Protein AF-A0A2A2KMR6-F1 (afdb_monomer_lite)

Organism: NCBI:txid2018661

Radius of gyration: 20.73 Å; chains: 1; bounding box: 63×43×50 Å

InterPro domains:
  IPR013057 Amino acid transporter, transmembrane domain [PF01490] (2-166)

Structure (mmCIF, N/CA/C/O backbone):
data_AF-A0A2A2KMR6-F1
#
_entry.id   AF-A0A2A2KMR6-F1
#
loop_
_atom_site.group_PDB
_atom_site.id
_atom_site.type_symbol
_atom_site.label_atom_id
_atom_site.label_alt_id
_atom_site.label_comp_id
_atom_site.label_asym_id
_atom_site.label_entity_id
_atom_site.label_seq_id
_atom_site.pdbx_PDB_ins_code
_atom_site.Cartn_x
_atom_site.Cartn_y
_atom_site.Cartn_z
_atom_site.occupancy
_atom_site.B_iso_or_equiv
_atom_site.auth_seq_id
_atom_site.auth_comp_id
_atom_site.auth_asym_id
_atom_site.auth_atom_id
_atom_site.pdbx_PDB_model_num
ATOM 1 N N . MET A 1 1 ? -2.616 -24.890 11.957 1.00 38.69 1 MET A N 1
ATOM 2 C CA . MET A 1 1 ? -2.576 -23.416 11.812 1.00 38.69 1 MET A CA 1
ATOM 3 C C . MET A 1 1 ? -3.690 -22.687 12.567 1.00 38.69 1 MET A C 1
ATOM 5 O O . MET A 1 1 ? -3.411 -21.626 13.102 1.00 38.69 1 MET A O 1
ATOM 9 N N . GLY A 1 2 ? -4.892 -23.258 12.739 1.00 38.47 2 GLY A N 1
ATOM 10 C CA . GLY A 1 2 ? -5.950 -22.633 13.562 1.00 38.47 2 GLY A CA 1
ATOM 11 C C . GLY A 1 2 ? -5.603 -22.423 15.049 1.00 38.47 2 GLY A C 1
ATOM 12 O O . GLY A 1 2 ? -6.058 -21.456 15.647 1.00 38.47 2 GLY A O 1
ATOM 13 N N . ILE A 1 3 ? -4.732 -23.258 15.633 1.00 45.38 3 ILE A N 1
ATOM 14 C CA . ILE A 1 3 ? -4.355 -23.188 17.062 1.00 45.38 3 ILE A CA 1
ATOM 15 C C . ILE A 1 3 ? -3.473 -21.965 17.381 1.00 45.38 3 ILE A C 1
ATOM 17 O O . ILE A 1 3 ? -3.582 -21.401 18.464 1.00 45.38 3 ILE A O 1
ATOM 21 N N . ALA A 1 4 ? -2.653 -21.499 16.430 1.00 48.16 4 ALA A N 1
ATOM 22 C CA . ALA A 1 4 ? -1.807 -20.314 16.621 1.00 48.16 4 ALA A CA 1
ATOM 23 C C . ALA A 1 4 ? -2.603 -18.993 16.564 1.00 48.16 4 ALA A C 1
ATOM 25 O O . ALA A 1 4 ? -2.166 -17.981 17.103 1.00 48.16 4 ALA A O 1
ATOM 26 N N . ILE A 1 5 ? -3.782 -19.011 15.931 1.00 48.00 5 ILE A N 1
ATOM 27 C CA . ILE A 1 5 ? -4.644 -17.836 15.710 1.00 48.00 5 ILE A CA 1
ATOM 28 C C . ILE A 1 5 ? -5.785 -17.782 16.742 1.00 48.00 5 ILE A C 1
ATOM 30 O O . ILE A 1 5 ? -6.317 -16.713 17.037 1.00 48.00 5 ILE A O 1
ATOM 34 N N . TYR A 1 6 ? -6.094 -18.921 17.371 1.00 43.59 6 TYR A N 1
ATOM 35 C CA . TYR A 1 6 ? -7.077 -19.074 18.445 1.00 43.59 6 TYR A CA 1
ATOM 36 C C . TYR A 1 6 ? -6.986 -18.006 19.561 1.00 43.59 6 TYR A C 1
ATOM 38 O O . TYR A 1 6 ? -8.019 -17.403 19.861 1.00 43.59 6 TYR A O 1
ATOM 46 N N . PRO A 1 7 ? -5.806 -17.654 20.122 1.00 45.78 7 PRO A N 1
ATOM 47 C CA . PRO A 1 7 ? -5.740 -16.633 21.174 1.00 45.78 7 PRO A CA 1
ATOM 48 C C . PRO A 1 7 ? -5.953 -15.196 20.663 1.00 45.78 7 PRO A C 1
ATOM 50 O O . PRO A 1 7 ? -6.365 -14.336 21.435 1.00 45.78 7 PRO A O 1
ATOM 53 N N . PHE A 1 8 ? -5.732 -14.926 19.372 1.00 48.19 8 PHE A N 1
ATOM 54 C CA . PHE A 1 8 ? -5.959 -13.604 18.767 1.00 48.19 8 PHE A CA 1
ATOM 55 C C . PHE A 1 8 ? -7.420 -13.380 18.358 1.00 48.19 8 PHE A C 1
ATOM 57 O O . PHE A 1 8 ? -7.847 -12.245 18.168 1.00 48.19 8 PHE A O 1
ATOM 64 N N . SER A 1 9 ? -8.194 -14.463 18.269 1.00 46.84 9 SER A N 1
ATOM 65 C CA . SER A 1 9 ? -9.595 -14.457 17.854 1.00 46.84 9 SER A CA 1
ATOM 66 C C . SER A 1 9 ? -10.576 -14.135 19.001 1.00 46.84 9 SER A C 1
ATOM 68 O O . SER A 1 9 ? -11.697 -13.721 18.750 1.00 46.84 9 SER A O 1
ATOM 70 N N . MET A 1 10 ? -10.156 -14.214 20.271 1.00 44.19 10 MET A N 1
ATOM 71 C CA . MET A 1 10 ? -11.014 -13.976 21.450 1.00 44.19 10 MET A CA 1
ATOM 72 C C . MET A 1 10 ? -11.254 -12.498 21.828 1.00 44.19 10 MET A C 1
ATOM 74 O O . MET A 1 10 ? -11.765 -12.217 22.916 1.00 44.19 10 MET A O 1
ATOM 78 N N . LEU A 1 11 ? -10.877 -11.521 20.998 1.00 48.88 11 LEU A N 1
ATOM 79 C CA . LEU A 1 11 ? -10.823 -10.129 21.449 1.00 48.88 11 LEU A CA 1
ATOM 80 C C . LEU A 1 11 ? -12.033 -9.303 20.995 1.00 48.88 11 LEU A C 1
ATOM 82 O O . LEU A 1 11 ? -12.202 -8.937 19.840 1.00 48.88 11 LEU A O 1
ATOM 86 N N . ARG A 1 12 ? -12.851 -8.976 21.996 1.00 50.69 12 ARG A N 1
ATOM 87 C CA . ARG A 1 12 ? -14.151 -8.292 21.948 1.00 50.69 12 ARG A CA 1
ATOM 88 C C . ARG A 1 12 ? -14.131 -6.872 21.350 1.00 50.69 12 ARG A C 1
ATOM 90 O O . ARG A 1 12 ? -15.192 -6.365 21.004 1.00 50.69 12 ARG A O 1
ATOM 97 N N . SER A 1 13 ? -12.972 -6.208 21.262 1.00 56.53 13 SER A N 1
ATOM 98 C CA . SER A 1 13 ? -12.839 -4.858 20.678 1.00 56.53 13 SER A CA 1
ATOM 99 C C . SER A 1 13 ? -11.369 -4.482 20.377 1.00 56.53 13 SER A C 1
ATOM 101 O O . SER A 1 13 ? -10.480 -4.936 21.115 1.00 56.53 13 SER A O 1
ATOM 103 N N . PRO A 1 14 ? -11.102 -3.629 19.354 1.00 57.66 14 PRO A N 1
ATOM 104 C CA . PRO A 1 14 ? -9.773 -3.104 18.985 1.00 57.66 14 PRO A CA 1
ATOM 105 C C . PRO A 1 14 ? -8.911 -2.588 20.130 1.00 57.66 14 PRO A C 1
ATOM 107 O O . PRO A 1 14 ? -7.682 -2.662 20.074 1.00 57.66 14 PRO A O 1
ATOM 110 N N . ARG A 1 15 ? -9.544 -2.128 21.209 1.00 57.47 15 ARG A N 1
ATOM 111 C CA . ARG A 1 15 ? -8.884 -1.700 22.444 1.00 57.47 15 ARG A CA 1
ATOM 112 C C . ARG A 1 15 ? -7.943 -2.751 23.039 1.00 57.47 15 ARG A C 1
ATOM 114 O O . ARG A 1 15 ? -6.910 -2.389 23.598 1.00 57.47 15 ARG A O 1
ATOM 121 N N . HIS A 1 16 ? -8.281 -4.036 22.941 1.00 62.78 16 HIS A N 1
ATOM 122 C CA . HIS A 1 16 ? -7.512 -5.112 23.574 1.00 62.78 16 HIS A CA 1
ATOM 123 C C . HIS A 1 16 ? -6.397 -5.693 22.687 1.00 62.78 16 HIS A C 1
ATOM 125 O O . HIS A 1 16 ? -5.589 -6.476 23.179 1.00 62.78 16 HIS A O 1
ATOM 131 N N . PHE A 1 17 ? -6.321 -5.291 21.412 1.00 66.94 17 PHE A N 1
ATOM 132 C CA . PHE A 1 17 ? -5.332 -5.764 20.432 1.00 66.94 17 PHE A CA 1
ATOM 133 C C . PHE A 1 17 ? -4.649 -4.630 19.667 1.00 66.94 17 PHE A C 1
ATOM 135 O O . PHE A 1 17 ? -4.252 -4.792 18.510 1.00 66.94 17 PHE A O 1
ATOM 142 N N . TRP A 1 18 ? -4.466 -3.477 20.308 1.00 77.19 18 TRP A N 1
ATOM 143 C CA . TRP A 1 18 ? -3.777 -2.338 19.698 1.00 77.19 18 TRP A CA 1
ATOM 144 C C . TRP A 1 18 ? -2.386 -2.717 19.151 1.00 77.19 18 TRP A C 1
ATOM 146 O O . TRP A 1 18 ? -1.944 -2.144 18.158 1.00 77.19 18 TRP A O 1
ATOM 156 N N . GLN A 1 19 ? -1.728 -3.730 19.732 1.00 82.12 19 GLN A N 1
ATOM 157 C CA . GLN A 1 19 ? -0.458 -4.268 19.241 1.00 82.12 19 GLN A CA 1
ATOM 158 C C . GLN A 1 19 ? -0.576 -4.823 17.818 1.00 82.12 19 GLN A C 1
ATOM 160 O O . GLN A 1 19 ? 0.309 -4.572 17.008 1.00 82.12 19 GLN A O 1
ATOM 165 N N . ILE A 1 20 ? -1.664 -5.530 17.483 1.00 80.12 20 ILE A N 1
ATOM 166 C CA . ILE A 1 20 ? -1.888 -6.068 16.130 1.00 80.12 20 ILE A CA 1
ATOM 167 C C . ILE A 1 20 ? -1.956 -4.919 15.126 1.00 80.12 20 ILE A C 1
ATOM 169 O O . ILE A 1 20 ? -1.322 -4.992 14.079 1.00 80.12 20 ILE A O 1
ATOM 173 N N . ALA A 1 21 ? -2.658 -3.835 15.465 1.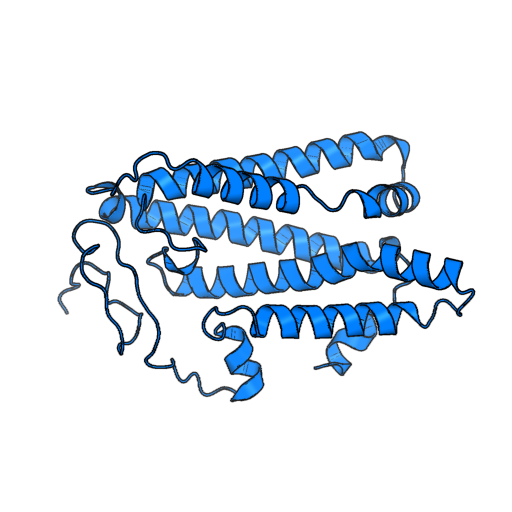00 84.06 21 ALA A N 1
ATOM 174 C CA . ALA A 1 21 ? -2.734 -2.652 14.612 1.00 84.06 21 ALA A CA 1
ATOM 175 C C . ALA A 1 21 ? -1.358 -1.985 14.425 1.00 84.06 21 ALA A C 1
ATOM 177 O O . ALA A 1 21 ? -1.024 -1.563 13.320 1.00 84.06 21 ALA A O 1
ATOM 178 N N . VAL A 1 22 ? -0.528 -1.940 15.473 1.00 88.62 22 VAL A N 1
ATOM 179 C CA . VAL A 1 22 ? 0.843 -1.409 15.389 1.00 88.62 22 VAL A CA 1
ATOM 180 C C . VAL A 1 22 ? 1.748 -2.300 14.537 1.00 88.62 22 VAL A C 1
ATOM 182 O O . VAL A 1 22 ? 2.476 -1.783 13.692 1.00 88.62 22 VAL A O 1
ATOM 185 N N . PHE A 1 23 ? 1.683 -3.625 14.690 1.00 87.50 23 PHE A N 1
ATOM 186 C CA . PHE A 1 23 ? 2.435 -4.560 13.846 1.00 87.50 23 PHE A CA 1
ATOM 187 C C . PHE A 1 23 ? 1.971 -4.520 12.384 1.00 87.50 23 PHE A C 1
ATOM 189 O O . PHE A 1 23 ? 2.801 -4.540 11.474 1.00 87.50 23 PHE A O 1
ATOM 196 N N . ALA A 1 24 ? 0.664 -4.404 12.143 1.00 89.56 24 ALA A N 1
ATOM 197 C CA . ALA A 1 24 ? 0.093 -4.254 10.808 1.00 89.56 24 ALA A CA 1
ATOM 198 C C . ALA A 1 24 ? 0.589 -2.971 10.127 1.00 89.56 24 ALA A C 1
ATOM 200 O O . ALA A 1 24 ? 1.052 -3.014 8.988 1.00 89.56 24 ALA A O 1
ATOM 201 N N . ALA A 1 25 ? 0.550 -1.838 10.834 1.00 91.88 25 ALA A N 1
ATOM 202 C CA . ALA A 1 25 ? 1.045 -0.565 10.318 1.00 91.88 25 ALA A CA 1
ATOM 203 C C . ALA A 1 25 ? 2.563 -0.606 10.079 1.00 91.88 25 ALA A C 1
ATOM 205 O O . ALA A 1 25 ? 3.031 -0.242 9.000 1.00 91.88 25 ALA A O 1
ATOM 206 N N . GLY A 1 26 ? 3.329 -1.117 11.048 1.00 94.19 26 GLY A N 1
ATOM 207 C CA . GLY A 1 26 ? 4.784 -1.229 10.961 1.00 94.19 26 GLY A CA 1
ATOM 208 C C . GLY A 1 26 ? 5.253 -2.128 9.816 1.00 94.19 26 GLY A C 1
ATOM 209 O O . GLY A 1 26 ? 6.173 -1.753 9.093 1.00 94.19 26 GLY A O 1
ATOM 210 N N . SER A 1 27 ? 4.593 -3.271 9.597 1.00 92.75 27 SER A N 1
ATOM 211 C CA . SER A 1 27 ? 4.902 -4.169 8.474 1.00 92.75 27 SER A CA 1
ATOM 212 C C . SER A 1 27 ? 4.632 -3.512 7.119 1.00 92.75 27 SER A C 1
ATOM 214 O O . SER A 1 27 ? 5.501 -3.569 6.251 1.00 92.75 27 SER A O 1
ATOM 216 N N . SER A 1 28 ? 3.508 -2.803 6.941 1.00 93.75 28 SER A N 1
ATOM 217 C CA . SER A 1 28 ? 3.256 -2.042 5.705 1.00 93.75 28 SER A CA 1
ATOM 218 C C . SER A 1 28 ? 4.234 -0.887 5.493 1.00 93.75 28 SER A C 1
ATOM 220 O O . SER A 1 28 ? 4.703 -0.692 4.373 1.00 93.75 28 SER A O 1
ATOM 222 N N . SER A 1 29 ? 4.583 -0.139 6.545 1.00 95.56 29 SER A N 1
ATOM 223 C CA . SER A 1 29 ? 5.564 0.948 6.444 1.00 95.56 29 SER A CA 1
ATOM 224 C C . SER A 1 29 ? 6.939 0.414 6.053 1.00 95.56 29 SER A C 1
ATOM 226 O O . SER A 1 29 ? 7.582 0.969 5.164 1.00 95.56 29 SER A O 1
ATOM 228 N N . LEU A 1 30 ? 7.380 -0.685 6.671 1.00 96.00 30 LEU A N 1
ATOM 229 C CA . LEU A 1 30 ? 8.649 -1.324 6.334 1.00 96.00 30 LEU A CA 1
ATOM 230 C C . LEU A 1 30 ? 8.635 -1.881 4.905 1.00 96.00 30 LEU A C 1
ATOM 232 O O . LEU A 1 30 ? 9.607 -1.696 4.178 1.00 96.00 30 LEU A O 1
ATOM 236 N N . ALA A 1 31 ? 7.532 -2.500 4.477 1.00 94.62 31 ALA A N 1
ATOM 237 C CA . ALA A 1 31 ? 7.364 -2.983 3.109 1.00 94.62 31 ALA A CA 1
ATOM 238 C C . ALA A 1 31 ? 7.468 -1.845 2.082 1.00 94.62 31 ALA A C 1
ATOM 240 O O . ALA A 1 31 ? 8.199 -1.975 1.104 1.00 94.62 31 ALA A O 1
ATOM 241 N N . ALA A 1 32 ? 6.797 -0.713 2.322 1.00 96.06 32 ALA A N 1
ATOM 242 C CA . ALA A 1 32 ? 6.861 0.454 1.443 1.00 96.06 32 ALA A CA 1
ATOM 243 C C . ALA A 1 32 ? 8.285 1.026 1.348 1.00 96.06 32 ALA A C 1
ATOM 245 O O . ALA A 1 32 ? 8.764 1.312 0.254 1.00 96.06 32 ALA A O 1
ATOM 246 N N . VAL A 1 33 ? 8.995 1.137 2.476 1.00 96.56 33 VAL A N 1
ATOM 247 C CA . VAL A 1 33 ? 10.390 1.607 2.498 1.00 96.56 33 VAL A CA 1
ATOM 248 C C . VAL A 1 33 ? 11.315 0.643 1.753 1.00 96.56 33 VAL A C 1
ATOM 250 O O . VAL A 1 33 ? 12.132 1.086 0.951 1.00 96.56 33 VAL A O 1
ATOM 253 N N . LEU A 1 34 ? 11.172 -0.668 1.963 1.00 94.38 34 LEU A N 1
ATOM 254 C CA . LEU A 1 34 ? 11.964 -1.678 1.256 1.00 94.38 34 LEU A CA 1
ATOM 255 C C . LEU A 1 34 ? 11.695 -1.676 -0.252 1.00 94.38 34 LEU A C 1
ATOM 257 O O . LEU A 1 34 ? 12.640 -1.808 -1.025 1.00 94.38 34 LEU A O 1
ATOM 261 N N . LEU A 1 35 ? 10.444 -1.471 -0.675 1.00 93.69 35 LEU A N 1
ATOM 262 C CA . LEU A 1 35 ? 10.099 -1.304 -2.089 1.00 93.69 35 LEU A CA 1
ATOM 263 C C . LEU A 1 35 ? 10.786 -0.082 -2.701 1.00 93.69 35 LEU A C 1
ATOM 265 O O . LEU A 1 35 ? 11.334 -0.185 -3.793 1.00 93.69 35 LEU A O 1
ATOM 269 N N . LEU A 1 36 ? 10.804 1.054 -1.998 1.00 96.00 36 LEU A N 1
ATOM 270 C CA . LEU A 1 36 ? 11.498 2.255 -2.469 1.00 96.00 36 LEU A CA 1
ATOM 271 C C . LEU A 1 36 ? 13.012 2.035 -2.562 1.00 96.00 36 LEU A C 1
ATOM 273 O O . LEU A 1 36 ? 13.618 2.417 -3.557 1.00 96.00 36 LEU A O 1
ATOM 277 N N . ILE A 1 37 ? 13.620 1.389 -1.564 1.00 94.62 37 ILE A N 1
ATOM 278 C CA . ILE A 1 37 ? 15.052 1.055 -1.583 1.00 94.62 37 ILE A CA 1
ATOM 279 C C . ILE A 1 37 ? 15.369 0.112 -2.748 1.00 94.62 37 ILE A C 1
ATOM 281 O O . ILE A 1 37 ? 16.336 0.349 -3.468 1.00 94.62 37 ILE A O 1
ATOM 285 N N . GLY A 1 38 ? 14.551 -0.924 -2.955 1.00 90.25 38 GLY A N 1
ATOM 286 C CA . GLY A 1 38 ? 14.700 -1.855 -4.073 1.00 90.25 38 GLY A CA 1
ATOM 287 C C . GLY A 1 38 ? 14.594 -1.149 -5.422 1.00 90.25 38 GLY A C 1
ATOM 288 O O . GLY A 1 38 ? 15.456 -1.324 -6.275 1.00 90.25 38 GLY A O 1
ATOM 289 N N . ALA A 1 39 ? 13.609 -0.266 -5.577 1.00 91.12 39 ALA A N 1
ATOM 290 C CA . ALA A 1 39 ? 13.438 0.495 -6.805 1.00 91.12 39 ALA A CA 1
ATOM 291 C C . ALA A 1 39 ? 14.611 1.451 -7.069 1.00 91.12 39 ALA A C 1
ATOM 293 O O . ALA A 1 39 ? 15.139 1.484 -8.175 1.00 91.12 39 ALA A O 1
ATOM 294 N N . ILE A 1 40 ? 15.085 2.178 -6.052 1.00 92.88 40 ILE A N 1
ATOM 295 C CA . ILE A 1 40 ? 16.252 3.066 -6.176 1.00 92.88 40 ILE A CA 1
ATOM 296 C C . ILE A 1 40 ? 17.520 2.277 -6.520 1.00 92.88 40 ILE A C 1
ATOM 298 O O . ILE A 1 40 ? 18.328 2.742 -7.320 1.00 92.88 40 ILE A O 1
ATOM 302 N N . HIS A 1 41 ? 17.697 1.087 -5.944 1.00 90.69 41 HIS A N 1
ATOM 303 C CA . HIS A 1 41 ? 18.815 0.208 -6.278 1.00 90.69 41 HIS A CA 1
ATOM 304 C C . HIS A 1 41 ? 18.788 -0.216 -7.755 1.00 90.69 41 HIS A C 1
ATOM 306 O O . HIS A 1 41 ? 19.837 -0.317 -8.389 1.00 90.69 41 HIS A O 1
ATOM 312 N N . ASP A 1 42 ? 17.599 -0.425 -8.311 1.00 87.88 42 ASP A N 1
ATOM 313 C CA . ASP A 1 42 ? 17.410 -0.854 -9.697 1.00 87.88 42 ASP A CA 1
ATOM 314 C C . ASP A 1 42 ? 17.461 0.311 -10.704 1.00 87.88 42 ASP A C 1
ATOM 316 O O . ASP A 1 42 ? 17.697 0.094 -11.897 1.00 87.88 42 ASP A O 1
ATOM 320 N N . ALA A 1 43 ? 17.309 1.554 -10.229 1.00 88.19 43 ALA A N 1
ATOM 321 C CA . ALA A 1 43 ? 17.343 2.779 -11.026 1.00 88.19 43 ALA A CA 1
ATOM 322 C C . ALA A 1 43 ? 18.466 2.836 -12.081 1.00 88.19 43 ALA A C 1
ATOM 324 O O . ALA A 1 43 ? 18.138 3.096 -13.234 1.00 88.19 43 ALA A O 1
ATOM 325 N N . PRO A 1 44 ? 19.759 2.597 -11.775 1.00 87.38 44 PRO A N 1
ATOM 326 C CA . PRO A 1 44 ? 20.837 2.750 -12.758 1.00 87.38 44 PRO A CA 1
ATOM 327 C C . PRO A 1 44 ? 20.721 1.827 -13.980 1.00 87.38 44 PRO A C 1
ATOM 329 O O . PRO A 1 44 ? 21.271 2.161 -15.026 1.00 87.38 44 PRO A O 1
ATOM 332 N N . VAL A 1 45 ? 20.023 0.693 -13.866 1.00 82.88 45 VAL A N 1
ATOM 333 C CA . VAL A 1 45 ? 19.847 -0.273 -14.962 1.00 82.88 45 VAL A CA 1
ATOM 334 C C . VAL A 1 45 ? 18.479 -0.111 -15.619 1.00 82.88 45 VAL A C 1
ATOM 336 O O . VAL A 1 45 ? 18.385 -0.057 -16.843 1.00 82.88 45 VAL A O 1
ATOM 339 N N . CYS A 1 46 ? 17.415 -0.014 -14.821 1.00 83.62 46 CYS A N 1
ATOM 340 C CA . CYS A 1 46 ? 16.052 -0.010 -15.342 1.00 83.62 46 CYS A CA 1
ATOM 341 C C . CYS A 1 46 ? 15.623 1.349 -15.921 1.00 83.62 46 CYS A C 1
ATOM 343 O O . CYS A 1 46 ? 14.800 1.373 -16.831 1.00 83.62 46 CYS A O 1
ATOM 345 N N . SER A 1 47 ? 16.183 2.473 -15.446 1.00 85.44 47 SER A N 1
ATOM 346 C CA . SER A 1 47 ? 15.742 3.814 -15.871 1.00 85.44 47 SER A CA 1
ATOM 347 C C . SER A 1 47 ? 16.300 4.274 -17.222 1.00 85.44 47 SER A C 1
ATOM 349 O O . SER A 1 47 ? 15.881 5.312 -17.727 1.00 85.44 47 SER A O 1
ATOM 351 N N . GLN A 1 48 ? 17.247 3.527 -17.802 1.00 81.88 48 GLN A N 1
ATOM 352 C CA . GLN A 1 48 ? 17.899 3.894 -19.065 1.00 81.88 48 GLN A CA 1
ATOM 353 C C . GLN A 1 48 ? 16.950 3.753 -20.264 1.00 81.88 48 GLN A C 1
ATOM 355 O O . GLN A 1 48 ? 16.919 4.631 -21.118 1.00 81.88 48 GLN A O 1
ATOM 360 N N . ASP A 1 49 ? 16.144 2.685 -20.286 1.00 74.06 49 ASP A N 1
ATOM 361 C CA . ASP A 1 49 ? 15.205 2.361 -21.366 1.00 74.06 49 ASP A CA 1
ATOM 362 C C . ASP A 1 49 ? 13.835 2.002 -20.772 1.00 74.06 49 ASP A C 1
ATOM 364 O O . ASP A 1 49 ? 13.485 0.829 -20.621 1.00 74.06 49 ASP A O 1
ATOM 368 N N . VAL A 1 50 ? 13.061 3.023 -20.391 1.00 81.31 50 VAL A N 1
ATOM 369 C CA . VAL A 1 50 ? 11.752 2.842 -19.744 1.00 81.31 50 VAL A CA 1
ATOM 370 C C . VAL A 1 50 ? 10.652 2.744 -20.805 1.00 81.31 50 VAL A C 1
ATOM 372 O O . VAL A 1 50 ? 10.365 3.733 -21.486 1.00 81.31 50 VAL A O 1
ATOM 375 N N . PRO A 1 51 ? 9.978 1.589 -20.961 1.00 77.06 51 PRO A N 1
ATOM 376 C CA . PRO A 1 51 ? 8.892 1.472 -21.920 1.00 77.06 51 PRO A CA 1
ATOM 377 C C . PRO A 1 51 ? 7.677 2.268 -21.431 1.00 77.06 51 PRO A C 1
ATOM 379 O O . PRO A 1 51 ? 7.151 2.028 -20.341 1.00 77.06 51 PRO A O 1
ATOM 382 N N . HIS A 1 52 ? 7.202 3.204 -22.251 1.00 77.69 52 HIS A N 1
ATOM 383 C CA . HIS A 1 52 ? 6.006 3.991 -21.964 1.00 77.69 52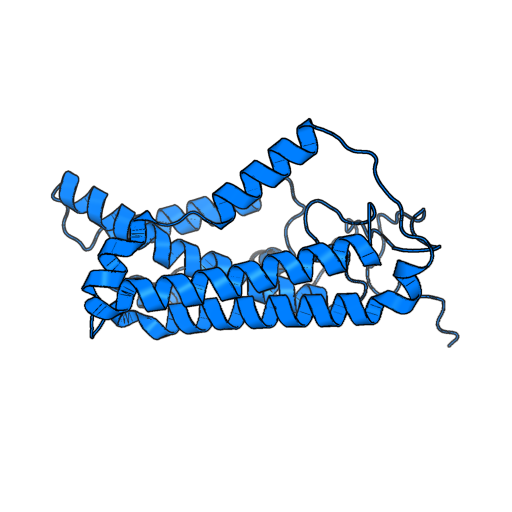 HIS A CA 1
ATOM 384 C C . HIS A 1 52 ? 4.786 3.408 -22.677 1.00 77.69 52 HIS A C 1
ATOM 386 O O . HIS A 1 52 ? 4.814 3.144 -23.879 1.00 77.69 52 HIS A O 1
ATOM 392 N N . ARG A 1 53 ? 3.692 3.226 -21.932 1.00 72.25 53 ARG A N 1
ATOM 393 C CA . ARG A 1 53 ? 2.394 2.825 -22.481 1.00 72.25 53 ARG A CA 1
ATOM 394 C C . ARG A 1 53 ? 1.592 4.067 -22.864 1.00 72.25 53 ARG A C 1
ATOM 396 O O . ARG A 1 53 ? 1.612 5.067 -22.147 1.00 72.25 53 ARG A O 1
ATOM 403 N N . GLY A 1 54 ? 0.867 3.996 -23.978 1.00 81.31 54 GLY A N 1
ATOM 404 C CA . GLY A 1 54 ? -0.141 5.000 -24.315 1.00 81.31 54 GLY A CA 1
ATOM 405 C C . GLY A 1 54 ? -1.305 4.987 -23.318 1.00 81.31 54 GLY A C 1
ATOM 406 O O . GLY A 1 54 ? -1.546 3.992 -22.637 1.00 81.31 54 GLY A O 1
ATOM 407 N N . TYR A 1 55 ? -2.041 6.093 -23.237 1.00 83.19 55 TYR A N 1
ATOM 408 C CA . TYR A 1 55 ? -3.210 6.194 -22.367 1.00 83.19 55 TYR A CA 1
ATOM 409 C C . TYR A 1 55 ? -4.316 5.214 -22.788 1.00 83.19 55 TYR A C 1
ATOM 411 O O . TYR A 1 55 ? -4.731 5.202 -23.948 1.00 83.19 55 TYR A O 1
ATOM 419 N N . ASN A 1 56 ? -4.834 4.441 -21.830 1.00 86.50 56 ASN A N 1
ATOM 420 C CA . ASN A 1 56 ? -5.980 3.557 -22.020 1.00 86.50 56 ASN A CA 1
ATOM 421 C C . ASN A 1 56 ? -7.059 3.861 -20.972 1.00 86.50 56 ASN A C 1
ATOM 423 O O . ASN A 1 56 ? -6.829 3.745 -19.768 1.00 86.50 56 ASN A O 1
ATOM 427 N N . PHE A 1 57 ? -8.257 4.221 -21.438 1.00 88.12 57 PHE A N 1
ATOM 428 C CA . PHE A 1 57 ? -9.379 4.571 -20.567 1.00 88.12 57 PHE A CA 1
ATOM 429 C C . PHE A 1 57 ? -9.818 3.410 -19.661 1.00 88.12 57 PHE A C 1
ATOM 431 O O . PHE A 1 57 ? -10.093 3.623 -18.483 1.00 88.12 57 PHE A O 1
ATOM 438 N N . HIS A 1 58 ? -9.833 2.177 -20.174 1.00 81.44 58 HIS A N 1
ATOM 439 C CA . HIS A 1 58 ? -10.207 0.999 -19.388 1.00 81.44 58 HIS A CA 1
ATOM 440 C C . HIS A 1 58 ? -9.228 0.767 -18.229 1.00 81.44 58 HIS A C 1
ATOM 442 O O . HIS A 1 58 ? -9.641 0.554 -17.091 1.00 81.44 58 HIS A O 1
ATOM 448 N N . GLU A 1 59 ? -7.925 0.873 -18.496 1.00 80.06 59 GLU A N 1
ATOM 449 C CA . GLU A 1 59 ? -6.883 0.734 -17.472 1.00 80.06 59 GLU A CA 1
ATOM 450 C C . GLU A 1 59 ? -6.947 1.870 -16.444 1.00 80.06 59 GLU A C 1
ATOM 452 O O . GLU A 1 59 ? -6.790 1.626 -15.248 1.00 80.06 59 GLU A O 1
ATOM 457 N N . ALA A 1 60 ? -7.275 3.092 -16.879 1.00 83.25 60 ALA A N 1
ATOM 458 C CA . ALA A 1 60 ? -7.505 4.217 -15.977 1.00 83.25 60 ALA A CA 1
ATOM 459 C C . ALA A 1 60 ? -8.704 3.975 -15.039 1.00 83.25 60 ALA A C 1
ATOM 461 O O . ALA A 1 60 ? -8.604 4.230 -13.837 1.00 83.25 60 ALA A O 1
ATOM 462 N N . CYS A 1 61 ? -9.820 3.442 -15.550 1.00 85.88 61 CYS A N 1
ATOM 463 C CA . CYS A 1 61 ? -10.974 3.068 -14.727 1.00 85.88 61 CYS A CA 1
ATOM 464 C C . CYS A 1 61 ? -10.633 1.964 -13.718 1.00 85.88 61 CYS A C 1
ATOM 466 O O . CYS A 1 61 ? -11.036 2.054 -12.557 1.00 85.88 61 CYS A O 1
ATOM 468 N N . MET A 1 62 ? -9.866 0.953 -14.132 1.00 86.12 62 MET A N 1
ATOM 469 C CA . MET A 1 62 ? -9.419 -0.122 -13.242 1.00 86.12 62 MET A CA 1
ATOM 470 C C . MET A 1 62 ? -8.509 0.410 -12.130 1.00 86.12 62 MET A C 1
ATOM 472 O O . MET A 1 62 ? -8.742 0.116 -10.958 1.00 86.12 62 MET A O 1
ATOM 476 N N . ALA A 1 63 ? -7.530 1.254 -12.466 1.00 83.38 63 ALA A N 1
ATOM 477 C CA . ALA A 1 63 ? -6.649 1.887 -11.484 1.00 83.38 63 ALA A CA 1
ATOM 478 C C . ALA A 1 63 ? -7.435 2.742 -10.477 1.00 83.38 63 ALA A C 1
ATOM 480 O O . ALA A 1 63 ? -7.195 2.670 -9.271 1.00 83.38 63 ALA A O 1
ATOM 481 N N . TYR A 1 64 ? -8.419 3.507 -10.957 1.00 86.25 64 TYR A N 1
ATOM 482 C CA . TYR A 1 64 ? -9.305 4.291 -10.100 1.00 86.25 64 TYR A CA 1
ATOM 483 C C . TYR A 1 64 ? -10.128 3.412 -9.147 1.00 86.25 64 TYR A C 1
ATOM 485 O O . TYR A 1 64 ? -10.204 3.710 -7.955 1.00 86.25 64 TYR A O 1
ATOM 493 N N . GLY A 1 65 ? -10.693 2.303 -9.635 1.00 86.62 65 GLY A N 1
ATOM 494 C CA . GLY A 1 65 ? -11.424 1.341 -8.804 1.00 86.62 65 GLY A CA 1
ATOM 495 C C . GLY A 1 65 ? -10.555 0.741 -7.696 1.00 86.62 65 GLY A C 1
ATOM 496 O O . GLY A 1 65 ? -10.976 0.691 -6.539 1.00 86.62 65 GLY A O 1
ATOM 497 N N . THR A 1 66 ? -9.315 0.366 -8.019 1.00 84.31 66 THR A N 1
ATOM 498 C CA . THR A 1 66 ? -8.343 -0.142 -7.040 1.00 84.31 66 THR A CA 1
ATOM 499 C C . THR A 1 66 ? -7.986 0.913 -5.990 1.00 84.31 66 THR A C 1
ATOM 501 O O . THR A 1 66 ? -7.939 0.594 -4.803 1.00 84.31 66 THR A O 1
ATOM 504 N N . LEU A 1 67 ? -7.798 2.178 -6.386 1.00 86.62 67 LEU A N 1
ATOM 505 C CA . LEU A 1 67 ? -7.560 3.280 -5.446 1.00 86.62 67 LEU A CA 1
ATOM 506 C C . LEU A 1 67 ? -8.760 3.506 -4.517 1.00 86.62 67 LEU A C 1
ATOM 508 O O . LEU A 1 67 ? -8.578 3.613 -3.307 1.00 86.62 67 LEU A O 1
ATOM 512 N N . LEU A 1 68 ? -9.987 3.530 -5.043 1.00 87.62 68 LEU A N 1
ATOM 513 C CA . LEU A 1 68 ? -11.189 3.668 -4.212 1.00 87.62 68 LEU A CA 1
ATOM 514 C C . LEU A 1 68 ? -11.321 2.533 -3.194 1.00 87.62 68 LEU A C 1
ATOM 516 O O . LEU A 1 68 ? -11.659 2.783 -2.038 1.00 87.62 68 LEU A O 1
ATOM 520 N N . PHE A 1 69 ? -11.034 1.298 -3.609 1.00 84.75 69 PHE A N 1
ATOM 521 C CA . PHE A 1 69 ? -11.016 0.150 -2.709 1.00 84.75 69 PHE A CA 1
ATOM 522 C C . PHE A 1 69 ? -9.941 0.296 -1.621 1.00 84.75 69 PHE A C 1
ATOM 524 O O . PHE A 1 69 ? -10.222 0.043 -0.451 1.00 84.75 69 PHE A O 1
ATOM 531 N N . ALA A 1 70 ? -8.743 0.765 -1.982 1.00 87.12 70 ALA A N 1
ATOM 532 C CA . ALA A 1 70 ? -7.625 0.956 -1.059 1.00 87.12 70 ALA A CA 1
ATOM 533 C C . ALA A 1 70 ? -7.905 2.007 0.034 1.00 87.12 70 ALA A C 1
ATOM 535 O O . ALA A 1 70 ? -7.506 1.823 1.181 1.00 87.12 70 ALA A O 1
ATOM 536 N N . TYR A 1 71 ? -8.641 3.076 -0.293 1.00 88.88 71 TYR A N 1
ATOM 537 C CA . TYR A 1 71 ? -9.124 4.071 0.677 1.00 88.88 71 TYR A CA 1
ATOM 538 C C . TYR A 1 71 ? -10.446 3.665 1.360 1.00 88.88 71 TYR A C 1
ATOM 540 O O . TYR A 1 71 ? -11.069 4.474 2.050 1.00 88.88 71 TYR A O 1
ATOM 548 N N . GLY A 1 72 ? -10.899 2.424 1.177 1.00 84.44 72 GLY A N 1
ATOM 549 C CA . GLY A 1 72 ? -12.066 1.866 1.852 1.00 84.44 72 GLY A CA 1
ATOM 550 C C . GLY A 1 72 ? -11.853 1.637 3.356 1.00 84.44 72 GLY A C 1
ATOM 551 O O . GLY A 1 72 ? -10.812 1.940 3.929 1.00 84.44 72 GLY A O 1
ATOM 552 N N . GLY A 1 73 ? -12.867 1.079 4.026 1.00 78.19 73 GLY A N 1
ATOM 553 C CA . GLY A 1 73 ? -12.759 0.678 5.440 1.00 78.19 73 GLY A CA 1
ATOM 554 C C . GLY A 1 73 ? -13.322 1.670 6.461 1.00 78.19 73 GLY A C 1
ATOM 555 O O . GLY A 1 73 ? -13.144 1.480 7.657 1.00 78.19 73 GLY A O 1
ATOM 556 N N . HIS A 1 74 ? -14.070 2.686 6.031 1.00 86.25 74 HIS A N 1
ATOM 557 C CA . HIS A 1 74 ? -14.717 3.665 6.918 1.00 86.25 74 HIS A CA 1
ATOM 558 C C . HIS A 1 74 ? -15.702 3.056 7.937 1.00 86.25 74 HIS A C 1
ATOM 560 O O . HIS A 1 74 ? -16.011 3.683 8.948 1.00 86.25 74 HIS A O 1
ATOM 566 N N . SER A 1 75 ? -16.186 1.832 7.706 1.00 83.50 75 SER A N 1
ATOM 567 C CA . SER A 1 75 ? -17.136 1.136 8.586 1.00 83.50 75 SER A CA 1
ATOM 568 C C . SER A 1 75 ? -16.598 0.885 9.998 1.00 83.50 75 SER A C 1
ATOM 570 O O . SER A 1 75 ? -17.385 0.764 10.932 1.00 83.50 75 SER A O 1
ATOM 572 N N . ILE A 1 76 ? -15.274 0.845 10.178 1.00 84.44 76 ILE A N 1
ATOM 573 C CA . ILE A 1 76 ? -14.637 0.633 11.486 1.00 84.44 76 ILE A CA 1
ATOM 574 C C . ILE A 1 76 ? -14.477 1.922 12.305 1.00 84.44 76 ILE A C 1
ATOM 576 O O . ILE A 1 76 ? -14.188 1.879 13.501 1.00 84.44 76 ILE A O 1
ATOM 580 N N . PHE A 1 77 ? -14.662 3.089 11.684 1.00 89.62 77 PHE A N 1
ATOM 581 C CA . PHE A 1 77 ? -14.386 4.384 12.309 1.00 89.62 77 PHE A CA 1
ATOM 582 C C . PHE A 1 77 ? -15.177 4.615 13.601 1.00 89.62 77 PHE A C 1
ATOM 584 O O . PHE A 1 77 ? -14.555 5.032 14.581 1.00 89.62 77 PHE A O 1
ATOM 591 N N . PRO A 1 78 ? -16.485 4.288 13.678 1.00 87.94 78 PRO A N 1
ATOM 592 C CA . PRO A 1 78 ? -17.236 4.417 14.924 1.00 87.94 78 PRO A CA 1
ATOM 593 C C . PRO A 1 78 ? -16.646 3.571 16.060 1.00 87.94 78 PRO A C 1
ATOM 595 O O . PRO A 1 78 ? -16.498 4.062 17.177 1.00 87.94 78 PRO A O 1
ATOM 598 N N . THR A 1 79 ? -16.240 2.331 15.775 1.00 83.94 79 THR A N 1
AT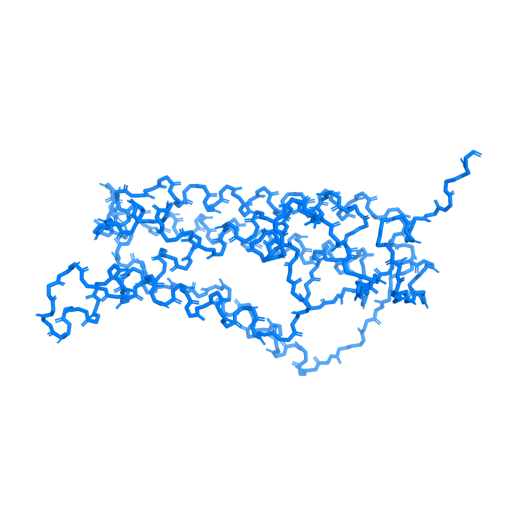OM 599 C CA . THR A 1 79 ? -15.626 1.434 16.763 1.00 83.94 79 THR A CA 1
ATOM 600 C C . THR A 1 79 ? -14.292 1.987 17.255 1.00 83.94 79 THR A C 1
ATOM 602 O O . THR A 1 79 ? -14.075 2.071 18.462 1.00 83.94 79 THR A O 1
ATOM 605 N N . ILE A 1 80 ? -13.422 2.442 16.342 1.00 87.06 80 ILE A N 1
ATOM 606 C CA . ILE A 1 80 ? -12.140 3.066 16.708 1.00 87.06 80 ILE A CA 1
ATOM 607 C C . ILE A 1 80 ? -12.380 4.308 17.564 1.00 87.06 80 ILE A C 1
ATOM 609 O O . ILE A 1 80 ? -11.748 4.457 18.607 1.00 87.06 80 ILE A O 1
ATOM 613 N N . GLN A 1 81 ? -13.303 5.184 17.165 1.00 90.44 81 GLN A N 1
ATOM 614 C CA . GLN A 1 81 ? -13.597 6.416 17.892 1.00 90.44 81 GLN A CA 1
ATOM 615 C C . GLN A 1 81 ? -14.073 6.137 19.325 1.00 90.44 81 GLN A C 1
ATOM 617 O O . GLN A 1 81 ? -13.635 6.825 20.247 1.00 90.44 81 GLN A O 1
ATOM 622 N N . MET A 1 82 ? -14.925 5.126 19.523 1.00 87.44 82 MET A N 1
ATOM 623 C CA . MET A 1 82 ? -15.406 4.718 20.850 1.00 87.44 82 MET A CA 1
ATOM 624 C C . MET A 1 82 ? -14.330 4.019 21.696 1.00 87.44 82 MET A C 1
ATOM 626 O O . MET A 1 82 ? -14.412 4.029 22.926 1.00 87.44 82 MET A O 1
ATOM 630 N N . ASP A 1 83 ? -13.305 3.450 21.061 1.00 85.69 83 ASP A N 1
ATOM 631 C CA . ASP A 1 83 ? -12.170 2.806 21.729 1.00 85.69 83 ASP A CA 1
ATOM 632 C C . ASP A 1 83 ? -10.984 3.731 22.015 1.00 85.69 83 ASP A C 1
ATOM 634 O O . ASP A 1 83 ? -10.105 3.387 22.813 1.00 85.69 83 ASP A O 1
ATOM 638 N N . MET A 1 84 ? -10.958 4.930 21.435 1.00 89.31 84 MET 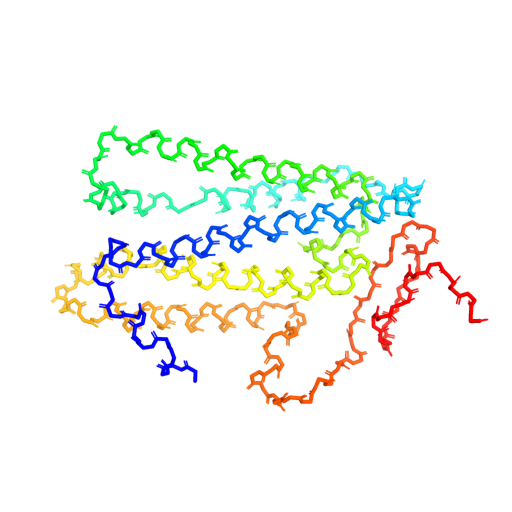A N 1
ATOM 639 C CA . MET A 1 84 ? -9.942 5.928 21.744 1.00 89.31 84 MET A CA 1
ATOM 640 C C . MET A 1 84 ? -10.056 6.412 23.191 1.00 89.31 84 MET A C 1
ATOM 642 O O . MET A 1 84 ? -11.110 6.853 23.642 1.00 89.31 84 MET A O 1
ATOM 646 N N . LYS A 1 85 ? -8.913 6.500 23.887 1.00 90.38 85 LYS A N 1
ATOM 647 C CA . LYS A 1 85 ? -8.820 7.145 25.213 1.00 90.38 85 LYS A CA 1
ATOM 648 C C . LYS A 1 85 ? -9.376 8.579 25.213 1.00 90.38 85 LYS A C 1
ATOM 650 O O . LYS A 1 85 ? -9.868 9.048 26.234 1.00 90.38 85 LYS A O 1
ATOM 655 N N . LYS A 1 86 ? -9.254 9.288 24.083 1.00 93.75 86 LYS A N 1
ATOM 656 C CA . LYS A 1 86 ? -9.789 10.639 23.856 1.00 93.75 86 LYS A CA 1
ATOM 657 C C . LYS A 1 86 ? -10.474 10.709 22.478 1.00 93.75 86 LYS A C 1
ATOM 659 O O . LYS A 1 86 ? -9.798 11.046 21.502 1.00 93.75 86 LYS A O 1
ATOM 664 N N . PRO A 1 87 ? -11.790 10.442 22.382 1.00 92.88 87 PRO A N 1
ATOM 665 C CA . PRO A 1 87 ? -12.524 10.419 21.108 1.00 92.88 87 PRO A CA 1
ATOM 666 C C . PRO A 1 87 ? -12.475 11.746 20.336 1.00 92.88 87 PRO A C 1
ATOM 668 O O . PRO A 1 87 ? -12.477 11.761 19.110 1.00 92.88 87 PRO A O 1
ATOM 671 N N . VAL A 1 88 ? -12.327 12.873 21.042 1.00 95.06 88 VAL A N 1
ATOM 672 C CA . VAL A 1 88 ? -12.197 14.224 20.457 1.00 95.06 88 VAL A CA 1
ATOM 673 C C . VAL A 1 88 ? -10.989 14.394 19.524 1.00 95.06 88 VAL A C 1
ATOM 675 O O . VAL A 1 88 ? -10.914 15.362 18.771 1.00 95.06 88 VAL A O 1
ATOM 678 N N . HIS A 1 89 ? -10.012 13.485 19.571 1.00 95.31 89 HIS A N 1
ATOM 679 C CA . HIS A 1 89 ? -8.835 13.510 18.700 1.00 95.31 89 HIS A CA 1
ATOM 680 C C . HIS A 1 89 ? -8.944 12.563 17.498 1.00 95.31 89 HIS A C 1
ATOM 682 O O . HIS A 1 89 ? -7.985 12.459 16.735 1.00 95.31 89 HIS A O 1
ATOM 688 N N . PHE A 1 90 ? -10.092 11.911 17.297 1.00 94.31 90 PHE A N 1
ATOM 689 C CA . PHE A 1 90 ? -10.304 10.954 16.212 1.00 94.31 90 PHE A CA 1
ATOM 690 C C . PHE A 1 90 ? -9.997 11.547 14.833 1.00 94.31 90 PHE A C 1
ATOM 692 O O . PHE A 1 90 ? -9.159 11.011 14.111 1.00 94.31 90 PHE A O 1
ATOM 699 N N . ALA A 1 91 ? -10.562 12.715 14.513 1.00 94.75 91 ALA A N 1
ATOM 700 C CA . ALA A 1 91 ? -10.328 13.374 13.227 1.00 94.75 91 ALA A CA 1
ATOM 701 C C . ALA A 1 91 ? -8.836 13.653 12.968 1.00 94.75 91 ALA A C 1
ATOM 703 O O . ALA A 1 91 ? -8.341 13.412 11.871 1.00 94.75 91 ALA A O 1
ATOM 704 N N . LYS A 1 92 ? -8.088 14.090 13.994 1.00 95.38 92 LYS A N 1
ATOM 705 C CA . LYS A 1 92 ? -6.638 14.319 13.876 1.00 95.38 92 LYS A CA 1
ATOM 706 C C . LYS A 1 92 ? -5.891 13.020 13.570 1.00 95.38 92 LYS A C 1
ATOM 708 O O . LYS A 1 92 ? -5.016 13.016 12.714 1.00 95.38 92 LYS A O 1
ATOM 713 N N . SER A 1 93 ? -6.258 11.925 14.238 1.00 94.00 93 SER A N 1
ATOM 714 C CA . SER A 1 93 ? -5.664 10.603 14.005 1.00 94.00 93 SER A CA 1
ATOM 715 C C . SER A 1 93 ? -5.911 10.110 12.578 1.00 94.00 93 SER A C 1
ATOM 717 O O . SER A 1 93 ? -4.992 9.616 11.931 1.00 94.00 93 SER A O 1
ATOM 719 N N . VAL A 1 94 ? -7.139 10.269 12.080 1.00 93.88 94 VAL A N 1
ATOM 720 C CA . VAL A 1 94 ? -7.535 9.848 10.730 1.00 93.88 94 VAL A CA 1
ATOM 721 C C . VAL A 1 94 ? -6.808 10.661 9.661 1.00 93.88 94 VAL A C 1
ATOM 723 O O . VAL A 1 94 ? -6.249 10.080 8.735 1.00 93.88 94 VAL A O 1
ATOM 726 N N . ILE A 1 95 ? -6.746 11.989 9.813 1.00 95.94 95 ILE A N 1
ATOM 727 C CA . ILE A 1 95 ? -6.041 12.871 8.872 1.00 95.94 95 ILE A CA 1
ATOM 728 C C . ILE A 1 95 ? -4.561 12.488 8.777 1.00 95.94 95 ILE A C 1
ATOM 730 O O . ILE A 1 95 ? -4.040 12.340 7.673 1.00 95.94 95 ILE A O 1
ATOM 734 N N . VAL A 1 96 ? -3.888 12.283 9.914 1.00 95.56 96 VAL A N 1
ATOM 735 C CA . VAL A 1 96 ? -2.479 11.859 9.931 1.00 95.56 96 VAL A CA 1
ATOM 736 C C . VAL A 1 96 ? -2.307 10.503 9.242 1.00 95.56 96 VAL A C 1
ATOM 738 O O . VAL A 1 96 ? -1.438 10.372 8.382 1.00 95.56 96 VAL A O 1
ATOM 741 N N . GLY A 1 97 ? -3.159 9.521 9.553 1.00 93.62 97 GLY A N 1
ATOM 742 C CA . GLY A 1 97 ? -3.105 8.189 8.944 1.00 93.62 97 GLY A CA 1
ATOM 743 C C . GLY A 1 97 ? -3.257 8.220 7.421 1.00 93.62 97 GLY A C 1
ATOM 744 O O . GLY A 1 97 ? -2.390 7.717 6.706 1.00 93.62 97 GLY A O 1
ATOM 745 N N . PHE A 1 98 ? -4.304 8.872 6.909 1.00 94.44 98 PHE A N 1
ATOM 746 C CA . PHE A 1 98 ? -4.523 8.984 5.463 1.00 94.44 98 PHE A CA 1
ATOM 747 C C . PHE A 1 98 ? -3.431 9.783 4.756 1.00 94.44 98 PHE A C 1
ATOM 749 O O . PHE A 1 98 ? -3.071 9.446 3.629 1.00 94.44 98 PHE A O 1
ATOM 756 N N . THR A 1 99 ? -2.873 10.809 5.401 1.00 96.50 99 THR A N 1
ATOM 757 C CA . THR A 1 99 ? -1.763 11.583 4.827 1.00 96.50 99 THR A CA 1
ATOM 758 C C . THR A 1 99 ? -0.539 10.690 4.616 1.00 96.50 99 THR A C 1
ATOM 760 O O . THR A 1 99 ? 0.028 10.680 3.527 1.00 96.50 99 THR A O 1
ATOM 763 N N . ILE A 1 100 ? -0.170 9.882 5.616 1.00 95.62 100 ILE A N 1
ATOM 764 C CA . ILE A 1 100 ? 0.968 8.952 5.525 1.00 95.62 100 ILE A CA 1
ATOM 765 C C . ILE A 1 100 ? 0.744 7.911 4.419 1.00 95.62 100 ILE A C 1
ATOM 767 O O . ILE A 1 100 ? 1.623 7.709 3.584 1.00 95.62 100 ILE A O 1
ATOM 771 N N . VAL A 1 101 ? -0.439 7.288 4.366 1.00 94.50 101 VAL A N 1
ATOM 772 C CA . VAL A 1 101 ? -0.769 6.293 3.327 1.00 94.50 101 VAL A CA 1
ATOM 773 C C . VAL A 1 101 ? -0.710 6.911 1.930 1.00 94.50 101 VAL A C 1
ATOM 775 O O . VAL A 1 101 ? -0.138 6.323 1.015 1.00 94.50 101 VAL A O 1
ATOM 778 N N . THR A 1 102 ? -1.218 8.134 1.776 1.00 95.25 102 THR A N 1
ATOM 779 C CA . THR A 1 102 ? -1.177 8.864 0.501 1.00 95.25 102 THR A CA 1
ATOM 780 C C . THR A 1 102 ? 0.259 9.135 0.051 1.00 95.25 102 THR A C 1
ATOM 782 O O . THR A 1 102 ? 0.577 8.954 -1.122 1.00 95.25 102 THR A O 1
ATOM 785 N N . ILE A 1 103 ? 1.156 9.500 0.974 1.00 96.62 103 ILE A N 1
ATOM 786 C CA . ILE A 1 103 ? 2.586 9.675 0.677 1.00 96.62 103 ILE A CA 1
ATOM 787 C C . ILE A 1 103 ? 3.204 8.360 0.183 1.00 96.62 103 ILE A C 1
ATOM 789 O O . ILE A 1 103 ? 3.954 8.371 -0.796 1.00 96.62 103 ILE A O 1
ATOM 793 N N . TYR A 1 104 ? 2.878 7.222 0.803 1.00 95.75 104 TYR A N 1
ATOM 794 C CA . TYR A 1 104 ? 3.369 5.917 0.347 1.00 95.75 104 TYR A CA 1
ATOM 795 C C . TYR A 1 104 ? 2.856 5.563 -1.047 1.00 95.75 104 TYR A C 1
ATOM 797 O O . TYR A 1 104 ? 3.650 5.181 -1.903 1.00 95.75 104 TYR A O 1
ATOM 805 N N . TYR A 1 105 ? 1.564 5.749 -1.316 1.00 94.44 105 TYR A N 1
ATOM 806 C CA . TYR A 1 105 ? 1.003 5.472 -2.638 1.00 94.44 105 TYR A CA 1
ATOM 807 C C . TYR A 1 105 ? 1.627 6.343 -3.722 1.00 94.44 105 TYR A C 1
ATOM 809 O O . TYR A 1 105 ? 2.025 5.813 -4.756 1.00 94.44 105 TYR A O 1
ATOM 817 N N . ILE A 1 106 ? 1.788 7.646 -3.483 1.00 95.19 106 ILE A N 1
ATOM 818 C CA . ILE A 1 106 ? 2.405 8.552 -4.459 1.00 95.19 106 ILE A CA 1
ATOM 819 C C . ILE A 1 106 ? 3.875 8.188 -4.686 1.00 95.19 106 ILE A C 1
ATOM 821 O O . ILE A 1 106 ? 4.293 8.055 -5.832 1.00 95.19 106 ILE A O 1
ATOM 825 N N . SER A 1 107 ? 4.659 8.000 -3.621 1.00 96.06 107 SER A N 1
ATOM 826 C CA . SER A 1 107 ? 6.100 7.730 -3.738 1.00 96.06 107 SER A CA 1
ATOM 827 C C . SER A 1 107 ? 6.403 6.394 -4.418 1.00 96.06 107 SER A C 1
ATOM 829 O O . SER A 1 107 ? 7.248 6.355 -5.315 1.00 96.06 107 SER A O 1
ATOM 831 N N . VAL A 1 108 ? 5.699 5.318 -4.052 1.00 95.00 108 VAL A N 1
ATOM 832 C CA . VAL A 1 108 ? 5.874 4.001 -4.682 1.00 95.00 108 VAL A CA 1
ATOM 833 C C . VAL A 1 108 ? 5.398 4.044 -6.132 1.00 95.00 108 VAL A C 1
ATOM 835 O O . VAL A 1 108 ? 6.127 3.593 -7.012 1.00 95.00 108 VAL A O 1
ATOM 838 N N . SER A 1 109 ? 4.239 4.653 -6.412 1.00 92.81 109 SER A N 1
ATOM 839 C CA . SER A 1 109 ? 3.712 4.738 -7.782 1.00 92.81 109 SER A CA 1
ATOM 840 C C . SER A 1 109 ? 4.630 5.551 -8.693 1.00 92.81 109 SER A C 1
ATOM 842 O O . SER A 1 109 ? 4.986 5.084 -9.772 1.00 92.81 109 SER A O 1
ATOM 844 N N . LEU A 1 110 ? 5.080 6.728 -8.248 1.00 93.81 110 LEU A N 1
ATOM 845 C CA . LEU A 1 110 ? 5.974 7.585 -9.026 1.00 93.81 110 LEU A CA 1
ATOM 846 C C . LEU A 1 110 ? 7.299 6.880 -9.327 1.00 93.81 110 LEU A C 1
ATOM 848 O O . LEU A 1 110 ? 7.708 6.808 -10.482 1.00 93.81 110 LEU A O 1
ATOM 852 N N . THR A 1 111 ? 7.938 6.315 -8.301 1.00 93.00 111 THR A N 1
ATOM 853 C CA . THR A 1 111 ? 9.207 5.592 -8.462 1.00 93.00 111 THR A CA 1
ATOM 854 C C . THR A 1 111 ? 9.038 4.396 -9.398 1.00 93.00 111 THR A C 1
ATOM 856 O O . THR A 1 111 ? 9.878 4.164 -10.260 1.00 93.00 111 THR A O 1
ATOM 859 N N . SER A 1 112 ? 7.921 3.673 -9.293 1.00 89.75 112 SER A N 1
ATOM 860 C CA . SER A 1 112 ? 7.655 2.516 -10.144 1.00 89.75 112 SER A CA 1
ATOM 861 C C . SER A 1 112 ? 7.537 2.886 -11.624 1.00 89.75 112 SER A C 1
ATOM 863 O O . SER A 1 112 ? 8.212 2.292 -12.463 1.00 89.75 112 SER A O 1
ATOM 865 N N . VAL A 1 113 ? 6.757 3.921 -11.950 1.00 88.75 113 VAL A N 1
ATOM 866 C CA . VAL A 1 113 ? 6.545 4.358 -13.336 1.00 88.75 113 VAL A CA 1
ATOM 867 C C . VAL A 1 113 ? 7.832 4.916 -13.938 1.00 88.75 113 VAL A C 1
ATOM 869 O O . VAL A 1 113 ? 8.115 4.646 -15.101 1.00 88.75 113 VAL A O 1
ATOM 872 N N . LEU A 1 114 ? 8.621 5.658 -13.155 1.00 91.31 114 LEU A N 1
ATOM 873 C CA . LEU A 1 114 ? 9.877 6.249 -13.622 1.00 91.31 114 LEU A CA 1
ATOM 874 C C . LEU A 1 114 ? 10.991 5.221 -13.839 1.00 91.31 114 LEU A C 1
ATOM 876 O O . LEU A 1 114 ? 11.863 5.464 -14.663 1.00 91.31 114 LEU A O 1
ATOM 880 N N . ILE A 1 115 ? 11.000 4.116 -13.092 1.00 90.56 115 ILE A N 1
ATOM 881 C CA . ILE A 1 115 ? 12.099 3.141 -13.131 1.00 90.56 115 ILE A CA 1
ATOM 882 C C . ILE A 1 115 ? 11.749 1.929 -13.989 1.00 90.56 115 ILE A C 1
ATOM 884 O O . ILE A 1 115 ? 12.585 1.470 -14.755 1.00 90.56 115 ILE A O 1
ATOM 888 N N . TYR A 1 116 ? 10.529 1.407 -13.882 1.00 85.69 116 TYR A N 1
ATOM 889 C CA . TYR A 1 116 ? 10.132 0.168 -14.553 1.00 85.69 116 TYR A CA 1
ATOM 890 C C . TYR A 1 116 ? 9.162 0.403 -15.719 1.00 85.69 116 TYR A C 1
ATOM 892 O O . TYR A 1 116 ? 9.126 -0.399 -16.655 1.00 85.69 116 TYR A O 1
ATOM 900 N N . GLY A 1 117 ? 8.377 1.486 -15.697 1.00 85.94 117 GLY A N 1
ATOM 901 C CA . GLY A 1 117 ? 7.413 1.806 -16.755 1.00 85.94 117 GLY A CA 1
ATOM 902 C C . GLY A 1 117 ? 6.419 0.669 -17.012 1.00 85.94 117 GLY A C 1
ATOM 903 O O . GLY A 1 117 ? 5.815 0.134 -16.087 1.00 85.94 117 GLY A O 1
ATOM 904 N N . ASN A 1 118 ? 6.262 0.271 -18.275 1.00 80.25 118 ASN A N 1
ATOM 905 C CA . ASN A 1 118 ? 5.380 -0.826 -18.691 1.00 80.25 118 ASN A CA 1
ATOM 906 C C . ASN A 1 118 ? 5.939 -2.235 -18.392 1.00 80.25 118 ASN A C 1
ATOM 908 O O . ASN A 1 118 ? 5.282 -3.222 -18.708 1.00 80.25 118 ASN A O 1
ATOM 912 N N . SER A 1 119 ? 7.124 -2.346 -17.784 1.00 76.81 119 SER A N 1
ATOM 913 C CA . SER A 1 119 ? 7.676 -3.638 -17.338 1.00 76.81 119 SER A CA 1
ATOM 914 C C . SER A 1 119 ? 6.959 -4.178 -16.091 1.00 76.81 119 SER A C 1
ATOM 916 O O . SER A 1 119 ? 7.140 -5.338 -15.719 1.00 76.81 119 SER A O 1
ATOM 918 N N . ILE A 1 120 ? 6.166 -3.329 -15.423 1.00 80.69 120 ILE A N 1
ATOM 919 C CA . ILE A 1 120 ? 5.433 -3.666 -14.201 1.00 80.69 120 ILE A CA 1
ATOM 920 C C . ILE A 1 120 ? 4.244 -4.573 -14.537 1.00 80.69 120 ILE A C 1
ATOM 922 O O . ILE A 1 120 ? 3.451 -4.266 -15.426 1.00 80.69 120 ILE A O 1
ATOM 926 N N . GLY A 1 121 ? 4.116 -5.685 -13.809 1.00 74.56 121 GLY A N 1
ATOM 927 C CA . GLY A 1 121 ? 2.928 -6.547 -13.852 1.00 74.56 121 GLY A CA 1
ATOM 928 C C . GLY A 1 121 ? 1.778 -6.019 -12.985 1.00 74.56 121 GLY A C 1
ATOM 929 O O . GLY A 1 121 ? 1.819 -4.899 -12.489 1.00 74.56 121 GLY A O 1
ATOM 930 N N . ASP A 1 122 ? 0.768 -6.848 -12.714 1.00 73.75 122 ASP A N 1
ATOM 931 C CA . ASP A 1 122 ? -0.372 -6.464 -11.853 1.00 73.75 122 ASP A CA 1
ATOM 932 C C . ASP A 1 122 ? 0.047 -6.060 -10.425 1.00 73.75 122 ASP A C 1
ATOM 934 O O . ASP A 1 122 ? -0.664 -5.336 -9.726 1.00 73.75 122 ASP A O 1
ATOM 938 N N . ILE A 1 123 ? 1.221 -6.526 -9.990 1.00 81.06 123 ILE A N 1
ATOM 939 C CA . ILE A 1 123 ? 1.863 -6.177 -8.725 1.00 81.06 123 ILE A CA 1
ATOM 940 C C . ILE A 1 123 ? 3.319 -5.757 -8.962 1.00 81.06 123 ILE A C 1
ATOM 942 O O . ILE A 1 123 ? 4.032 -6.346 -9.773 1.00 81.06 123 ILE A O 1
ATOM 946 N N . ILE A 1 124 ? 3.787 -4.762 -8.201 1.00 84.12 124 ILE A N 1
ATOM 947 C CA . ILE A 1 124 ? 5.154 -4.221 -8.318 1.00 84.12 124 ILE A CA 1
ATOM 948 C C . ILE A 1 124 ? 6.234 -5.155 -7.754 1.00 84.12 124 ILE A C 1
ATOM 950 O O . ILE A 1 124 ? 7.363 -5.148 -8.231 1.00 84.12 124 ILE A O 1
ATOM 954 N N . ILE A 1 125 ? 5.898 -5.972 -6.750 1.00 82.56 125 ILE A N 1
ATOM 955 C CA . ILE A 1 125 ? 6.850 -6.832 -6.025 1.00 82.56 125 ILE A CA 1
ATOM 956 C C . ILE A 1 125 ? 7.739 -7.665 -6.973 1.00 82.56 125 ILE A C 1
ATOM 958 O O . ILE A 1 125 ? 8.956 -7.553 -6.845 1.00 82.56 125 ILE A O 1
ATOM 962 N N . PRO A 1 126 ? 7.204 -8.430 -7.947 1.00 75.69 126 PRO A N 1
ATOM 963 C CA . PRO A 1 126 ? 8.026 -9.226 -8.864 1.00 75.69 126 PRO A CA 1
ATOM 964 C C . PRO A 1 126 ? 8.858 -8.400 -9.858 1.00 75.69 126 PRO A C 1
ATOM 966 O O . PRO A 1 126 ? 9.701 -8.965 -10.543 1.00 75.69 126 PRO A O 1
ATOM 969 N N . SER A 1 127 ? 8.631 -7.085 -9.960 1.00 80.31 127 SER A N 1
ATOM 970 C CA . SER A 1 127 ? 9.390 -6.199 -10.860 1.00 80.31 127 SER A CA 1
ATOM 971 C C . SER A 1 127 ? 10.726 -5.738 -10.253 1.00 80.31 127 SER A C 1
ATOM 973 O O . SER A 1 127 ? 11.625 -5.327 -10.985 1.00 80.31 127 SER A O 1
ATOM 975 N N . ILE A 1 128 ? 10.873 -5.815 -8.923 1.00 81.62 128 ILE A N 1
ATOM 976 C CA . ILE A 1 128 ? 12.115 -5.483 -8.207 1.00 81.62 128 ILE A CA 1
ATOM 977 C C . ILE A 1 128 ? 13.174 -6.554 -8.494 1.00 81.62 128 ILE A C 1
ATOM 979 O O . ILE A 1 128 ? 12.909 -7.732 -8.310 1.00 81.62 128 ILE A O 1
ATOM 983 N N . GLN A 1 129 ? 14.401 -6.193 -8.855 1.00 78.62 129 GLN A N 1
ATOM 984 C CA . GLN A 1 129 ? 15.438 -7.157 -9.255 1.00 78.62 129 GLN A CA 1
ATOM 985 C C . GLN A 1 129 ? 16.095 -7.876 -8.060 1.00 78.62 129 GLN A C 1
ATOM 987 O O . GLN A 1 129 ? 16.653 -8.965 -8.195 1.00 78.62 129 GLN A O 1
ATOM 992 N N . LEU A 1 130 ? 16.009 -7.298 -6.858 1.00 76.31 130 LEU A N 1
ATOM 993 C CA . LEU A 1 130 ? 16.525 -7.888 -5.621 1.00 76.31 130 LEU A CA 1
ATOM 994 C C . LEU A 1 130 ? 15.568 -8.946 -5.043 1.00 76.31 130 LEU A C 1
ATOM 996 O O . LEU A 1 130 ? 14.618 -8.616 -4.332 1.00 76.31 130 LEU A O 1
ATOM 1000 N N . SER A 1 131 ? 15.868 -10.230 -5.259 1.00 75.12 131 SER A N 1
ATOM 1001 C CA . SER A 1 131 ? 15.050 -11.364 -4.783 1.00 75.12 131 SER A CA 1
ATOM 1002 C C . SER A 1 131 ? 14.783 -11.349 -3.270 1.00 75.12 131 SER A C 1
ATOM 1004 O O . SER A 1 131 ? 13.659 -11.579 -2.827 1.00 75.12 131 SER A O 1
ATOM 1006 N N . TRP A 1 132 ? 15.785 -11.010 -2.454 1.00 75.38 132 TRP A N 1
ATOM 1007 C CA . TRP A 1 132 ? 15.620 -10.932 -0.998 1.00 75.38 132 TRP A CA 1
ATOM 1008 C C . TRP A 1 132 ? 14.628 -9.833 -0.580 1.00 75.38 132 TRP A C 1
ATOM 1010 O O . TRP A 1 132 ? 13.851 -10.039 0.354 1.00 75.38 132 TRP A O 1
ATOM 1020 N N . VAL A 1 133 ? 14.600 -8.698 -1.295 1.00 81.44 133 VAL A N 1
ATOM 1021 C CA . VAL A 1 133 ? 13.616 -7.627 -1.068 1.00 81.44 133 VAL A CA 1
ATOM 1022 C C . VAL A 1 133 ? 12.225 -8.138 -1.414 1.00 81.44 133 VAL A C 1
ATOM 1024 O O . VAL A 1 133 ? 11.310 -7.972 -0.609 1.00 81.44 133 VAL A O 1
ATOM 1027 N N . GLN A 1 134 ? 12.071 -8.817 -2.557 1.00 78.19 134 GLN A N 1
ATOM 1028 C CA . GLN A 1 134 ? 10.785 -9.383 -2.969 1.00 78.19 134 GLN A CA 1
ATOM 1029 C C . GLN A 1 134 ? 10.213 -10.322 -1.903 1.00 78.19 134 GLN A C 1
ATOM 1031 O O . GLN A 1 134 ? 9.057 -10.179 -1.507 1.00 78.19 134 GLN A O 1
ATOM 1036 N N . HIS A 1 135 ? 11.019 -11.262 -1.401 1.00 76.69 135 HIS A N 1
ATOM 1037 C CA . HIS A 1 135 ? 10.570 -12.236 -0.407 1.00 76.69 135 HIS A CA 1
ATOM 1038 C C . HIS A 1 135 ? 10.153 -11.575 0.909 1.00 76.69 135 HIS A C 1
ATOM 1040 O O . HIS A 1 135 ? 9.078 -11.880 1.429 1.00 76.69 135 HIS A O 1
ATOM 1046 N N . ILE A 1 136 ? 10.957 -10.642 1.431 1.00 82.31 136 ILE A N 1
ATOM 1047 C CA . ILE A 1 136 ? 10.640 -9.944 2.684 1.00 82.31 136 ILE A CA 1
ATOM 1048 C C . ILE A 1 136 ? 9.380 -9.095 2.520 1.00 82.31 136 ILE A C 1
ATOM 1050 O O . ILE A 1 136 ? 8.476 -9.179 3.351 1.00 82.31 136 ILE A O 1
ATOM 1054 N N . VAL A 1 137 ? 9.287 -8.306 1.447 1.00 84.94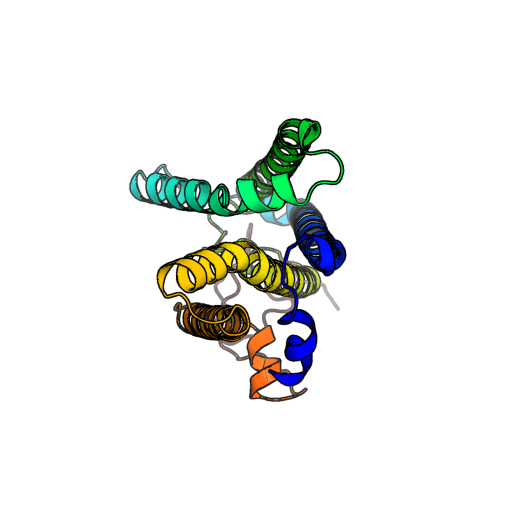 137 VAL A N 1
ATOM 1055 C CA . VAL A 1 137 ? 8.117 -7.460 1.176 1.00 84.94 137 VAL A CA 1
ATOM 1056 C C . VAL A 1 137 ? 6.860 -8.311 1.030 1.00 84.94 137 VAL A C 1
ATOM 1058 O O . VAL A 1 137 ? 5.836 -7.977 1.621 1.00 84.94 137 VAL A O 1
ATOM 1061 N N . ASN A 1 138 ? 6.932 -9.435 0.316 1.00 82.06 138 ASN A N 1
ATOM 1062 C CA . ASN A 1 138 ? 5.795 -10.336 0.142 1.00 82.06 138 ASN A CA 1
ATOM 1063 C C . ASN A 1 138 ? 5.278 -10.872 1.489 1.00 82.06 138 ASN A C 1
ATOM 1065 O O . ASN A 1 138 ? 4.075 -10.859 1.743 1.00 82.06 138 ASN A O 1
ATOM 1069 N N . VAL A 1 139 ? 6.180 -11.272 2.394 1.00 81.25 139 VAL A N 1
ATOM 1070 C CA . VAL A 1 139 ? 5.811 -11.708 3.752 1.00 81.25 139 VAL A CA 1
ATOM 1071 C C . VAL A 1 139 ? 5.215 -10.557 4.567 1.00 81.25 139 VAL A C 1
ATOM 1073 O O . VAL A 1 139 ? 4.199 -10.742 5.236 1.00 81.25 139 VAL A O 1
ATOM 1076 N N . MET A 1 140 ? 5.799 -9.360 4.499 1.00 83.19 140 MET A N 1
ATOM 1077 C CA . MET A 1 140 ? 5.309 -8.189 5.236 1.00 83.19 140 MET A CA 1
ATOM 1078 C C . MET A 1 140 ? 3.909 -7.765 4.784 1.00 83.19 140 MET A C 1
ATOM 1080 O O . MET A 1 140 ? 3.044 -7.519 5.624 1.00 83.19 140 MET A O 1
ATOM 1084 N N . ILE A 1 141 ? 3.655 -7.736 3.473 1.00 85.44 141 ILE A N 1
ATOM 1085 C CA . ILE A 1 141 ? 2.328 -7.443 2.921 1.00 85.44 141 ILE A CA 1
ATOM 1086 C C . ILE A 1 141 ? 1.333 -8.547 3.286 1.00 85.44 141 ILE A C 1
ATOM 1088 O O . ILE A 1 141 ? 0.204 -8.236 3.657 1.00 85.44 141 ILE A O 1
ATOM 1092 N N . ALA A 1 142 ? 1.736 -9.820 3.281 1.00 80.00 142 ALA A N 1
ATOM 1093 C CA . ALA A 1 142 ? 0.868 -10.909 3.728 1.00 80.00 142 ALA A CA 1
ATOM 1094 C C . ALA A 1 142 ? 0.456 -10.748 5.204 1.00 80.00 142 ALA A C 1
ATOM 1096 O O . ALA A 1 142 ? -0.729 -10.847 5.529 1.00 80.00 142 ALA A O 1
ATOM 1097 N N . ILE A 1 143 ? 1.406 -10.434 6.093 1.00 79.75 143 ILE A N 1
ATOM 1098 C CA . ILE A 1 143 ? 1.128 -10.153 7.512 1.00 79.75 143 ILE A CA 1
ATOM 1099 C C . ILE A 1 143 ? 0.166 -8.967 7.643 1.00 79.75 143 ILE A C 1
ATOM 1101 O O . ILE A 1 143 ? -0.821 -9.049 8.380 1.00 79.75 143 ILE A O 1
ATOM 1105 N N . HIS A 1 144 ? 0.415 -7.882 6.909 1.00 87.94 144 HIS A N 1
ATOM 1106 C CA . HIS A 1 144 ? -0.453 -6.709 6.889 1.00 87.94 144 HIS A CA 1
ATOM 1107 C C . HIS A 1 144 ? -1.882 -7.056 6.441 1.00 87.94 144 HIS A C 1
ATOM 1109 O O . HIS A 1 144 ? -2.843 -6.702 7.118 1.00 87.94 144 HIS A O 1
ATOM 1115 N N . VAL A 1 145 ? -2.053 -7.788 5.339 1.00 83.75 145 VAL A N 1
ATOM 1116 C CA . VAL A 1 145 ? -3.377 -8.154 4.808 1.00 83.75 145 VAL A CA 1
ATOM 1117 C C . VAL A 1 145 ? -4.140 -9.051 5.784 1.00 83.75 145 VAL A C 1
ATOM 1119 O O . VAL A 1 145 ? -5.303 -8.791 6.080 1.00 83.75 145 VAL A O 1
ATOM 1122 N N . VAL A 1 146 ? -3.493 -10.072 6.352 1.00 77.81 146 VAL A N 1
ATOM 1123 C CA . VAL A 1 146 ? -4.144 -10.963 7.328 1.00 77.81 146 VAL A CA 1
ATOM 1124 C C . VAL A 1 146 ? -4.610 -10.182 8.558 1.00 77.81 146 VAL A C 1
ATOM 1126 O O . VAL A 1 146 ? -5.747 -10.337 9.003 1.00 77.81 146 VAL A O 1
ATOM 1129 N N . THR A 1 147 ? -3.755 -9.315 9.098 1.00 78.25 147 THR A N 1
ATOM 1130 C CA . THR A 1 147 ? -4.080 -8.529 10.297 1.00 78.25 147 THR A CA 1
ATOM 1131 C C . THR A 1 147 ? -5.156 -7.474 10.032 1.00 78.25 147 THR A C 1
ATOM 1133 O O . THR A 1 147 ? -6.072 -7.320 10.839 1.00 78.25 147 THR A O 1
ATOM 1136 N N . THR A 1 148 ? -5.111 -6.786 8.890 1.00 81.50 148 THR A N 1
ATOM 1137 C CA . THR A 1 148 ? -6.116 -5.779 8.509 1.00 81.50 148 THR A CA 1
ATOM 1138 C C . THR A 1 148 ? -7.483 -6.382 8.211 1.00 81.50 148 THR A C 1
ATOM 1140 O O . THR A 1 148 ? -8.486 -5.804 8.629 1.00 81.50 148 THR A O 1
ATOM 1143 N N . ILE A 1 149 ? -7.552 -7.562 7.585 1.00 78.06 149 ILE A N 1
ATOM 1144 C CA . ILE A 1 149 ? -8.814 -8.292 7.397 1.00 78.06 149 ILE A CA 1
ATOM 1145 C C . ILE A 1 149 ? -9.469 -8.559 8.755 1.00 78.06 149 ILE A C 1
ATOM 1147 O O . ILE A 1 149 ? -10.636 -8.228 8.944 1.00 78.06 149 ILE A O 1
ATOM 1151 N N . VAL A 1 150 ? -8.727 -9.080 9.736 1.00 74.88 150 VAL A N 1
ATOM 1152 C CA . VAL A 1 150 ? -9.278 -9.330 11.081 1.00 74.88 150 VAL A CA 1
ATOM 1153 C C . VAL A 1 150 ? -9.826 -8.041 11.702 1.00 74.88 150 VAL A C 1
ATOM 1155 O O . VAL A 1 150 ? -10.943 -8.029 12.226 1.00 74.88 150 VAL A O 1
ATOM 1158 N N . ILE A 1 151 ? -9.080 -6.938 11.597 1.00 78.69 151 ILE A N 1
ATOM 1159 C CA . ILE A 1 151 ? -9.473 -5.632 12.142 1.00 78.69 151 ILE A CA 1
ATOM 1160 C C . ILE A 1 151 ? -10.770 -5.123 11.485 1.00 78.69 151 ILE A C 1
ATOM 1162 O O . ILE A 1 151 ? -11.708 -4.763 12.194 1.00 78.69 151 ILE A O 1
ATOM 1166 N N . VAL A 1 152 ? -10.854 -5.125 10.151 1.00 79.44 152 VAL A N 1
ATOM 1167 C CA . VAL A 1 152 ? -11.989 -4.563 9.390 1.00 79.44 152 VAL A CA 1
ATOM 1168 C C . VAL A 1 152 ? -13.248 -5.428 9.482 1.00 79.44 152 VAL A C 1
ATOM 1170 O O . VAL A 1 152 ? -14.355 -4.892 9.512 1.00 79.44 152 VAL A O 1
ATOM 1173 N N . PHE A 1 153 ? -13.110 -6.753 9.562 1.00 75.44 153 PHE A N 1
ATOM 1174 C CA . PHE A 1 153 ? -14.258 -7.662 9.655 1.00 75.44 153 PHE A CA 1
ATOM 1175 C C . PHE A 1 153 ? -14.847 -7.763 11.067 1.00 75.44 153 PHE A C 1
ATOM 1177 O O . PHE A 1 153 ? -16.025 -8.088 11.202 1.00 75.44 153 PHE A O 1
ATOM 1184 N N . SER A 1 154 ? -14.078 -7.440 12.110 1.00 74.94 154 SER A N 1
ATOM 1185 C CA . SER A 1 154 ? -14.543 -7.464 13.506 1.00 74.94 154 SER A CA 1
ATOM 1186 C C . SER A 1 154 ? -15.860 -6.698 13.750 1.00 74.94 154 SER A C 1
ATOM 1188 O O . SER A 1 154 ? -16.798 -7.304 14.269 1.00 74.94 154 SER A O 1
ATOM 1190 N N . PRO A 1 155 ? -16.008 -5.411 13.365 1.00 73.88 155 PRO A N 1
ATOM 1191 C CA . PRO A 1 155 ? -17.268 -4.687 13.564 1.00 73.88 155 PRO A CA 1
ATOM 1192 C C . PRO A 1 155 ? -18.419 -5.231 12.706 1.00 73.88 155 PRO A C 1
ATOM 1194 O O . PRO A 1 155 ? -19.565 -5.198 13.142 1.00 73.88 155 PRO A O 1
ATOM 1197 N N . LEU A 1 156 ? -18.135 -5.750 11.506 1.00 73.75 156 LEU A N 1
ATOM 1198 C CA . LEU A 1 156 ? -19.159 -6.342 10.636 1.00 73.75 156 LEU A CA 1
ATOM 1199 C C . LEU A 1 156 ? -19.742 -7.611 11.263 1.00 73.75 156 LEU A C 1
ATOM 1201 O O . LEU A 1 156 ? -20.955 -7.803 11.252 1.00 73.75 156 LEU A O 1
ATOM 1205 N N . ALA A 1 157 ? -18.888 -8.452 11.851 1.00 70.75 157 ALA A N 1
ATOM 1206 C CA . ALA A 1 157 ? -19.326 -9.636 12.580 1.00 70.75 157 ALA A CA 1
ATOM 1207 C C . ALA A 1 157 ? -20.217 -9.255 13.774 1.00 70.75 157 ALA A C 1
ATOM 1209 O O . ALA A 1 157 ? -21.305 -9.808 13.916 1.00 70.75 157 ALA A O 1
ATOM 1210 N N . GLN A 1 158 ? -19.820 -8.236 14.546 1.00 70.88 158 GLN A N 1
ATOM 1211 C CA . GLN A 1 158 ? -20.603 -7.737 15.683 1.00 70.88 158 GLN A CA 1
ATOM 1212 C C . GLN A 1 158 ? -21.981 -7.208 15.261 1.00 70.88 158 GLN A C 1
ATOM 1214 O O . GLN A 1 158 ? -22.978 -7.528 15.899 1.00 70.88 158 GLN A O 1
ATOM 1219 N N . GLN A 1 159 ? -22.062 -6.470 14.150 1.00 72.69 159 GLN A N 1
ATOM 1220 C CA . GLN A 1 159 ? -23.336 -5.977 13.608 1.00 72.69 159 GLN A CA 1
ATOM 1221 C C . GLN A 1 159 ? -24.283 -7.111 13.203 1.00 72.69 159 GLN A C 1
ATOM 1223 O O . GLN A 1 159 ? -25.490 -7.022 13.421 1.00 72.69 159 GLN A O 1
ATOM 1228 N N . VAL A 1 160 ? -23.746 -8.180 12.611 1.00 69.75 160 VAL A N 1
ATOM 1229 C CA . VAL A 1 160 ? -24.529 -9.369 12.253 1.00 69.75 160 VAL A CA 1
ATOM 1230 C C . VAL A 1 160 ? -25.017 -10.082 13.516 1.00 69.75 160 VAL A C 1
ATOM 1232 O O . VAL A 1 160 ? -26.189 -10.440 13.603 1.00 69.75 160 VAL A O 1
ATOM 1235 N N . GLU A 1 161 ? -24.163 -10.253 14.523 1.00 66.75 161 GLU A N 1
ATOM 1236 C CA . GLU A 1 161 ? -24.549 -10.872 15.797 1.00 66.75 161 GLU A CA 1
ATOM 1237 C C . GLU A 1 161 ? -25.644 -10.088 16.524 1.00 66.75 161 GLU A C 1
ATOM 1239 O O . GLU A 1 161 ? -26.610 -10.695 16.993 1.00 66.75 161 GLU A O 1
ATOM 1244 N N . ASP A 1 162 ? -25.536 -8.757 16.549 1.00 74.19 162 ASP A N 1
ATOM 1245 C CA . ASP A 1 162 ? -26.545 -7.862 17.121 1.00 74.19 162 ASP A CA 1
ATOM 1246 C C . ASP A 1 162 ? -27.883 -7.973 16.379 1.00 74.19 162 ASP A C 1
ATOM 1248 O O . ASP A 1 162 ? -28.945 -8.025 17.006 1.00 74.19 162 ASP A O 1
ATOM 1252 N N . LEU A 1 163 ? -27.845 -8.071 15.046 1.00 79.38 163 LEU A N 1
ATOM 1253 C CA . LEU A 1 163 ? -29.040 -8.226 14.216 1.00 79.38 163 LEU A CA 1
ATOM 1254 C C . LEU A 1 163 ? -29.756 -9.560 14.477 1.00 79.38 163 LEU A C 1
ATOM 1256 O O . LEU A 1 163 ? -30.984 -9.598 14.551 1.00 79.38 163 LEU A O 1
ATOM 1260 N N . PHE A 1 164 ? -29.001 -10.649 14.641 1.00 75.31 164 PHE A N 1
ATOM 1261 C CA . PHE A 1 164 ? -29.545 -11.994 14.857 1.00 75.31 164 PHE A CA 1
ATOM 1262 C C . PHE A 1 164 ? -29.701 -12.379 16.339 1.00 75.31 164 PHE A C 1
ATOM 1264 O O . PHE A 1 164 ? -30.166 -13.481 16.629 1.00 75.31 164 PHE A O 1
ATOM 1271 N N . LYS A 1 165 ? -29.352 -11.489 17.282 1.00 75.94 165 LYS A N 1
ATOM 1272 C CA . LYS A 1 165 ? -29.352 -11.740 18.739 1.00 75.94 165 LYS A CA 1
ATOM 1273 C C . LYS A 1 165 ? -28.584 -13.010 19.137 1.00 75.94 165 LYS A C 1
ATOM 1275 O O . LYS A 1 165 ? -28.970 -13.717 20.070 1.00 75.94 165 LYS A O 1
ATOM 1280 N N . ILE A 1 166 ? -27.507 -13.315 18.417 1.00 68.38 166 ILE A N 1
ATOM 1281 C CA . ILE A 1 166 ? -26.634 -14.465 18.687 1.00 68.38 166 ILE A CA 1
ATOM 1282 C C . ILE A 1 166 ? -25.624 -14.043 19.768 1.00 68.38 166 ILE A C 1
ATOM 1284 O O . ILE A 1 166 ? -25.156 -12.906 19.742 1.00 68.38 166 ILE A O 1
ATOM 1288 N N . PRO A 1 167 ? -25.272 -14.906 20.742 1.00 61.31 167 PRO A N 1
ATOM 1289 C CA . PRO A 1 167 ? -24.250 -14.571 21.730 1.00 61.31 167 PRO A CA 1
ATOM 1290 C C . PRO A 1 167 ? -22.912 -14.210 21.059 1.00 61.31 167 PRO A C 1
ATOM 1292 O O . PRO A 1 167 ? -22.437 -14.950 20.199 1.00 61.31 167 PRO A O 1
ATOM 1295 N N . HIS A 1 168 ? -22.296 -13.116 21.533 1.00 56.91 168 HIS A N 1
ATOM 1296 C CA . HIS A 1 168 ? -21.073 -12.458 21.021 1.00 56.91 168 HIS A CA 1
ATOM 1297 C C . HIS A 1 168 ? -19.798 -13.331 20.911 1.00 56.91 168 HIS A C 1
ATOM 1299 O O . HIS A 1 168 ? -18.703 -12.844 20.631 1.00 56.91 168 HIS A O 1
ATOM 1305 N N . THR A 1 169 ? -19.895 -14.620 21.225 1.00 53.91 169 THR A N 1
ATOM 1306 C CA . THR A 1 169 ? -18.849 -15.626 21.031 1.00 53.91 169 THR A CA 1
ATOM 1307 C C . THR A 1 169 ? -18.822 -16.176 19.598 1.00 53.91 169 THR A C 1
ATOM 1309 O O . THR A 1 169 ? -17.850 -16.833 19.228 1.00 53.91 169 THR A O 1
ATOM 1312 N N . CYS A 1 170 ? -19.847 -15.908 18.779 1.00 50.16 170 CYS A N 1
ATOM 1313 C CA . CYS A 1 170 ? -19.999 -16.464 17.431 1.00 50.16 170 CYS A CA 1
ATOM 1314 C C . CYS A 1 170 ? -19.297 -15.636 16.333 1.00 50.16 170 CYS A C 1
ATOM 1316 O O . CYS A 1 170 ? -18.820 -16.200 15.347 1.00 50.16 170 CYS A O 1
ATOM 1318 N N . GLY A 1 171 ? -19.123 -14.324 16.506 1.00 51.84 171 GLY A N 1
ATOM 1319 C CA . GLY A 1 171 ? -18.428 -13.456 15.540 1.00 51.84 171 GLY A CA 1
ATOM 1320 C C . GLY A 1 171 ? -16.948 -13.750 15.399 1.00 51.84 171 GLY A C 1
ATOM 1321 O O . GLY A 1 171 ? -16.361 -13.511 14.349 1.00 51.84 171 GLY A O 1
ATOM 1322 N N . VAL A 1 172 ? -16.363 -14.359 16.426 1.00 51.53 172 VAL A N 1
ATOM 1323 C CA . VAL A 1 172 ? -15.011 -14.918 16.402 1.00 51.53 172 VAL A CA 1
ATOM 1324 C C . VAL A 1 172 ? -14.904 -16.039 15.368 1.00 51.53 172 VAL A C 1
ATOM 1326 O O . VAL A 1 172 ? -13.974 -16.067 14.564 1.00 51.53 172 VAL A O 1
ATOM 1329 N N . VAL A 1 173 ? -15.895 -16.934 15.341 1.00 52.81 173 VAL A N 1
ATOM 1330 C CA . VAL A 1 173 ? -15.985 -18.026 14.366 1.00 52.81 173 VAL A CA 1
ATOM 1331 C C . VAL A 1 173 ? -16.301 -17.467 12.979 1.00 52.81 173 VAL A C 1
ATOM 1333 O O . VAL A 1 173 ? -15.680 -17.882 12.007 1.00 52.81 173 VAL A O 1
ATOM 1336 N N . GLY A 1 174 ? -17.188 -16.473 12.879 1.00 55.44 174 GLY A N 1
ATOM 1337 C CA . GLY A 1 174 ? -17.516 -15.794 11.621 1.00 55.44 174 GLY A CA 1
ATOM 1338 C C . GLY A 1 174 ? -16.332 -15.048 10.996 1.00 55.44 174 GLY A C 1
ATOM 1339 O O . GLY A 1 174 ? -16.090 -15.185 9.800 1.00 55.44 174 GLY A O 1
ATOM 1340 N N . GLY A 1 175 ? -15.545 -14.323 11.795 1.00 57.22 175 GLY A N 1
ATOM 1341 C CA . GLY A 1 175 ? -14.313 -13.663 11.359 1.00 57.22 175 GLY A CA 1
ATOM 1342 C C . GLY A 1 175 ? -13.236 -14.661 10.935 1.00 57.22 175 GLY A C 1
ATOM 1343 O O . GLY A 1 175 ? -12.559 -14.446 9.932 1.00 57.22 175 GLY A O 1
ATOM 1344 N N . LEU A 1 176 ? -13.130 -15.797 11.633 1.00 58.56 176 LEU A N 1
ATOM 1345 C CA . LEU A 1 176 ? -12.221 -16.886 11.272 1.00 58.56 176 LEU A CA 1
ATOM 1346 C C . LEU A 1 176 ? -12.653 -17.583 9.971 1.00 58.56 176 LEU A C 1
ATOM 1348 O O . LEU A 1 176 ? -11.812 -17.872 9.127 1.00 58.56 176 LEU A O 1
ATOM 1352 N N . VAL A 1 177 ? -13.954 -17.799 9.764 1.00 57.62 177 VAL A N 1
ATOM 1353 C CA . VAL A 1 177 ? -14.515 -18.347 8.517 1.00 57.62 177 VAL A CA 1
ATOM 1354 C C . VAL A 1 177 ? -14.355 -17.359 7.363 1.00 57.62 177 VAL A C 1
ATOM 1356 O O . VAL A 1 177 ? -13.968 -17.774 6.277 1.00 57.62 177 VAL A O 1
ATOM 1359 N N . ALA A 1 178 ? -14.573 -16.060 7.585 1.00 55.50 178 ALA A N 1
ATOM 1360 C CA . ALA A 1 178 ? -14.349 -15.018 6.584 1.00 55.50 178 ALA A CA 1
ATOM 1361 C C . ALA A 1 178 ? -12.863 -14.882 6.220 1.00 55.50 178 ALA A C 1
ATOM 1363 O O . ALA A 1 178 ? -12.541 -14.717 5.049 1.00 55.50 178 ALA A O 1
ATOM 1364 N N . MET A 1 179 ? -11.961 -15.018 7.197 1.00 60.34 179 MET A N 1
ATOM 1365 C CA . MET A 1 179 ? -10.513 -15.069 6.987 1.00 60.34 179 MET A CA 1
ATOM 1366 C C . MET A 1 179 ? -10.094 -16.329 6.220 1.00 60.34 179 MET A C 1
ATOM 1368 O O . MET A 1 179 ? -9.306 -16.251 5.286 1.00 60.34 179 MET A O 1
ATOM 1372 N N . ILE A 1 180 ? -10.618 -17.502 6.578 1.00 59.50 180 ILE A N 1
ATOM 1373 C CA . ILE A 1 180 ? -10.340 -18.746 5.849 1.00 59.50 180 ILE A CA 1
ATOM 1374 C C . ILE A 1 180 ? -10.886 -18.641 4.419 1.00 59.50 180 ILE A C 1
ATOM 1376 O O . ILE A 1 180 ? -10.183 -18.981 3.473 1.00 59.50 180 ILE A O 1
ATOM 1380 N N . ALA A 1 181 ? -12.090 -18.099 4.237 1.00 56.16 181 ALA A N 1
ATOM 1381 C CA . ALA A 1 181 ? -12.691 -17.880 2.927 1.00 56.16 181 ALA A CA 1
ATOM 1382 C C . ALA A 1 181 ? -11.936 -16.831 2.098 1.00 56.16 181 ALA A C 1
ATOM 1384 O O . ALA A 1 181 ? -11.815 -16.999 0.887 1.00 56.16 181 ALA A O 1
ATOM 1385 N N . SER A 1 182 ? -11.404 -15.770 2.713 1.00 54.22 182 SER A N 1
ATOM 1386 C CA . SER A 1 182 ? -10.596 -14.765 2.017 1.00 54.22 182 SER A CA 1
ATOM 1387 C C . SER A 1 182 ? -9.222 -15.306 1.636 1.00 54.22 182 SER A C 1
ATOM 1389 O O . SER A 1 182 ? -8.784 -15.058 0.521 1.00 54.22 182 SER A O 1
ATOM 1391 N N . ILE A 1 183 ? -8.587 -16.119 2.486 1.00 58.31 183 ILE A N 1
ATOM 1392 C CA . ILE A 1 183 ? -7.347 -16.839 2.160 1.00 58.31 183 ILE A CA 1
ATOM 1393 C C . ILE A 1 183 ? -7.579 -17.823 1.010 1.00 58.31 183 ILE A C 1
ATOM 1395 O O . ILE A 1 183 ? -6.775 -17.871 0.085 1.00 58.31 183 ILE A O 1
ATOM 1399 N N . ILE A 1 184 ? -8.684 -18.576 1.030 1.00 54.75 184 ILE A N 1
ATOM 1400 C CA . ILE A 1 184 ? -9.049 -19.492 -0.061 1.00 54.75 184 ILE A CA 1
ATOM 1401 C C . ILE A 1 184 ? -9.305 -18.709 -1.353 1.00 54.75 184 ILE A C 1
ATOM 1403 O O . ILE A 1 184 ? -8.788 -19.083 -2.395 1.00 54.75 184 ILE A O 1
ATOM 1407 N N . ARG A 1 185 ? -10.025 -17.583 -1.294 1.00 49.44 185 ARG A N 1
ATOM 1408 C CA . ARG A 1 185 ? -10.276 -16.726 -2.465 1.00 49.44 185 ARG A CA 1
ATOM 1409 C C . ARG A 1 185 ? -9.020 -16.043 -3.003 1.00 49.44 185 ARG A C 1
ATOM 1411 O O . ARG A 1 185 ? -8.914 -15.868 -4.209 1.00 49.44 185 ARG A O 1
ATOM 1418 N N . LEU A 1 186 ? -8.079 -15.679 -2.134 1.00 50.06 186 LEU A N 1
ATOM 1419 C CA . LEU A 1 186 ? -6.773 -15.144 -2.524 1.00 50.06 186 LEU A CA 1
ATOM 1420 C C . LEU A 1 186 ? -5.877 -16.233 -3.137 1.00 50.06 186 LEU A C 1
ATOM 1422 O O . LEU A 1 186 ? -5.043 -15.938 -3.985 1.00 50.06 186 LEU A O 1
ATOM 1426 N N . ALA A 1 187 ? -6.055 -17.491 -2.727 1.00 51.78 187 ALA A N 1
ATOM 1427 C CA . ALA A 1 187 ? -5.388 -18.642 -3.331 1.00 51.78 187 ALA A CA 1
ATOM 1428 C C . ALA A 1 187 ? -6.026 -19.078 -4.668 1.00 51.78 187 ALA A C 1
ATOM 1430 O O . ALA A 1 187 ? -5.326 -19.654 -5.496 1.00 51.78 187 ALA A O 1
ATOM 1431 N N . ASP A 1 188 ? -7.321 -18.800 -4.869 1.00 47.19 188 ASP A N 1
ATOM 1432 C CA . ASP A 1 188 ? -8.080 -19.102 -6.096 1.00 47.19 188 ASP A CA 1
ATOM 1433 C C . ASP A 1 188 ? -8.030 -17.984 -7.150 1.00 47.19 188 ASP A C 1
ATOM 1435 O O . ASP A 1 188 ? -8.251 -18.253 -8.332 1.00 47.19 188 ASP A O 1
ATOM 1439 N N . SER A 1 189 ? -7.754 -16.727 -6.771 1.00 43.50 189 SER A N 1
ATOM 1440 C CA . SER A 1 189 ? -7.460 -15.686 -7.761 1.00 43.50 189 SER A CA 1
ATOM 1441 C C . SER A 1 189 ? -6.240 -16.136 -8.550 1.00 43.50 189 SER A C 1
ATOM 1443 O O . SER A 1 189 ? -5.222 -16.427 -7.934 1.00 43.50 189 SER A O 1
ATOM 1445 N N . THR A 1 190 ? -6.374 -16.226 -9.874 1.00 39.34 190 THR A N 1
ATOM 1446 C CA . THR A 1 190 ? -5.469 -16.814 -10.883 1.00 39.34 190 THR A CA 1
ATOM 1447 C C . THR A 1 190 ? -4.069 -16.184 -10.945 1.00 39.34 190 THR A C 1
ATOM 1449 O O . THR A 1 190 ? -3.588 -15.781 -11.999 1.00 39.34 190 THR A O 1
ATOM 1452 N N . MET A 1 191 ? -3.405 -16.088 -9.808 1.00 42.94 191 MET A N 1
ATOM 1453 C CA . MET A 1 191 ? -2.022 -15.706 -9.627 1.00 42.94 191 MET A CA 1
ATOM 1454 C C . MET A 1 191 ? -1.324 -16.984 -9.173 1.00 42.94 191 MET A C 1
ATOM 1456 O O . MET A 1 191 ? -1.824 -17.679 -8.288 1.00 42.94 191 MET A O 1
ATOM 1460 N N . GLY A 1 192 ? -0.215 -17.350 -9.816 1.00 47.06 192 GLY A N 1
ATOM 1461 C CA . GLY A 1 192 ? 0.556 -18.529 -9.421 1.00 47.06 192 GLY A CA 1
ATOM 1462 C C . GLY A 1 192 ? 0.761 -18.567 -7.903 1.00 47.06 192 GLY A C 1
ATOM 1463 O O . GLY A 1 192 ? 0.984 -17.528 -7.281 1.00 47.06 192 GLY A O 1
ATOM 1464 N N . VAL A 1 193 ? 0.623 -19.761 -7.317 1.00 45.97 193 VAL A N 1
ATOM 1465 C CA . VAL A 1 193 ? 0.585 -19.976 -5.864 1.00 45.97 193 VAL A CA 1
ATOM 1466 C C . VAL A 1 193 ? 1.730 -19.202 -5.194 1.00 45.97 193 VAL A C 1
ATOM 1468 O O . VAL A 1 193 ? 2.894 -19.503 -5.471 1.00 45.97 193 VAL A O 1
ATOM 1471 N N . PRO A 1 194 ? 1.449 -18.201 -4.339 1.00 47.97 194 PRO A N 1
ATOM 1472 C CA . PRO A 1 194 ? 2.504 -17.363 -3.797 1.00 47.97 194 PRO A CA 1
ATOM 1473 C C . PRO A 1 194 ? 3.417 -18.194 -2.893 1.00 47.97 194 PRO A C 1
ATOM 1475 O O . PRO A 1 194 ? 2.962 -19.084 -2.170 1.00 47.97 194 PRO A O 1
ATOM 1478 N N . CYS A 1 195 ? 4.718 -17.901 -2.923 1.00 51.50 195 CYS A N 1
ATOM 1479 C CA . CYS A 1 195 ? 5.762 -18.723 -2.296 1.00 51.50 195 CYS A CA 1
ATOM 1480 C C . CYS A 1 195 ? 5.521 -19.039 -0.805 1.00 51.50 195 CYS A C 1
ATOM 1482 O O . CYS A 1 195 ? 5.915 -20.097 -0.322 1.00 51.50 195 CYS A O 1
ATOM 1484 N N . TYR A 1 196 ? 4.807 -18.181 -0.070 1.00 56.03 196 TYR A N 1
ATOM 1485 C CA . TYR A 1 196 ? 4.479 -18.416 1.339 1.00 56.03 196 TYR A CA 1
ATOM 1486 C C . TYR A 1 196 ? 3.436 -19.528 1.560 1.00 56.03 196 TYR A C 1
ATOM 1488 O O . TYR A 1 196 ? 3.390 -20.116 2.636 1.00 56.03 196 TYR A O 1
ATOM 1496 N N . VAL A 1 197 ? 2.603 -19.851 0.565 1.00 53.78 197 VAL A N 1
ATOM 1497 C CA . VAL A 1 197 ? 1.634 -20.962 0.635 1.00 53.78 197 VAL A CA 1
ATOM 1498 C C . VAL A 1 197 ? 2.328 -22.308 0.401 1.00 53.78 197 VAL A C 1
ATOM 1500 O O . VAL A 1 197 ? 1.890 -23.323 0.944 1.00 53.78 197 VAL A O 1
ATOM 1503 N N . GLN A 1 198 ? 3.449 -22.327 -0.330 1.00 52.69 198 GLN A N 1
ATOM 1504 C CA . GLN A 1 198 ? 4.253 -23.538 -0.537 1.00 52.69 198 GLN A CA 1
ATOM 1505 C C . GLN A 1 198 ? 4.843 -24.063 0.781 1.00 52.69 198 GLN A C 1
ATOM 1507 O O . GLN A 1 198 ? 4.815 -25.270 1.017 1.00 52.69 198 GLN A O 1
ATOM 1512 N N . TYR A 1 199 ? 5.223 -23.167 1.699 1.00 51.53 199 TYR A N 1
ATOM 1513 C CA . TYR A 1 199 ? 5.662 -23.510 3.060 1.00 51.53 199 TYR A CA 1
ATOM 1514 C C . TYR A 1 199 ? 4.638 -24.370 3.825 1.00 51.53 199 TYR A C 1
ATOM 1516 O O . TYR A 1 199 ? 5.004 -25.312 4.526 1.00 51.53 199 TYR A O 1
ATOM 1524 N N . PHE A 1 200 ? 3.342 -24.083 3.662 1.00 52.44 200 PHE A N 1
ATOM 1525 C CA . PHE A 1 200 ? 2.268 -24.799 4.359 1.00 52.44 200 PHE A CA 1
ATOM 1526 C C . PHE A 1 200 ? 1.826 -26.089 3.658 1.00 52.44 200 PHE A C 1
ATOM 1528 O O . PHE A 1 200 ? 1.194 -26.930 4.298 1.00 52.44 200 PHE A O 1
ATOM 1535 N N . ARG A 1 201 ? 2.130 -26.243 2.363 1.00 50.50 201 ARG A N 1
ATOM 1536 C CA . ARG A 1 201 ? 1.783 -27.432 1.571 1.00 50.50 201 ARG A CA 1
ATOM 1537 C C . ARG A 1 201 ? 2.893 -28.488 1.525 1.00 50.50 201 ARG A C 1
ATOM 1539 O O . ARG A 1 201 ? 2.550 -29.661 1.442 1.00 50.50 201 ARG A O 1
ATOM 1546 N N . GLY A 1 202 ? 4.171 -28.095 1.564 1.00 47.53 202 GLY A N 1
ATOM 1547 C CA . GLY A 1 202 ? 5.305 -28.993 1.274 1.00 47.53 202 GLY A CA 1
ATOM 1548 C C . GLY A 1 202 ? 6.375 -29.141 2.364 1.00 47.53 202 GLY A C 1
ATOM 1549 O O . GLY A 1 202 ? 7.227 -30.011 2.240 1.00 47.53 202 GLY A O 1
ATOM 1550 N N . GLY A 1 203 ? 6.347 -28.348 3.443 1.00 49.44 203 GLY A N 1
ATOM 1551 C CA . GLY A 1 203 ? 7.448 -28.326 4.419 1.00 49.44 203 GLY A CA 1
ATOM 1552 C C . GLY A 1 203 ? 8.696 -27.585 3.905 1.00 49.44 203 GLY A C 1
ATOM 1553 O O . GLY A 1 203 ? 8.647 -26.921 2.877 1.00 49.44 203 GLY A O 1
ATOM 1554 N N . LEU A 1 204 ? 9.807 -27.658 4.653 1.00 41.62 204 LEU A N 1
ATOM 1555 C CA . LEU A 1 204 ? 11.064 -26.893 4.469 1.00 41.62 204 LEU A CA 1
ATOM 1556 C C . LEU A 1 204 ? 11.836 -27.159 3.156 1.00 41.62 204 LEU A C 1
ATOM 1558 O O . LEU A 1 204 ? 12.927 -26.619 2.976 1.00 41.62 204 LEU A O 1
ATOM 1562 N N . GLU A 1 205 ? 11.297 -27.961 2.241 1.00 38.09 205 GLU A N 1
ATOM 1563 C CA . GLU A 1 205 ? 11.863 -28.143 0.908 1.00 38.09 205 GLU A CA 1
ATOM 1564 C C . GLU A 1 205 ? 11.307 -27.063 -0.023 1.00 38.09 205 GLU A C 1
ATOM 1566 O O . GLU A 1 205 ? 10.233 -27.188 -0.613 1.00 38.09 205 GLU A O 1
ATOM 1571 N N . PHE A 1 206 ? 12.051 -25.963 -0.132 1.00 40.72 206 PHE A N 1
ATOM 1572 C CA . PHE A 1 206 ? 11.808 -24.912 -1.114 1.00 40.72 206 PHE A CA 1
ATOM 1573 C C . PHE A 1 206 ? 12.087 -25.451 -2.525 1.00 40.72 206 PHE A C 1
ATOM 1575 O O . PHE A 1 206 ? 13.151 -25.216 -3.088 1.00 40.72 206 PHE A O 1
ATOM 1582 N N . HIS A 1 207 ? 11.142 -26.188 -3.107 1.00 36.94 207 HIS A N 1
ATOM 1583 C CA . HIS A 1 207 ? 11.103 -26.359 -4.554 1.00 36.94 207 HIS A CA 1
ATOM 1584 C C . HIS A 1 207 ? 10.593 -25.051 -5.153 1.00 36.94 207 HIS A C 1
ATOM 1586 O O . HIS A 1 207 ? 9.390 -24.785 -5.174 1.00 36.94 207 HIS A O 1
ATOM 1592 N N . SER A 1 208 ? 11.526 -24.219 -5.619 1.00 42.97 208 SER A N 1
ATOM 1593 C CA . SER A 1 208 ? 11.248 -23.208 -6.630 1.00 42.97 208 SER A CA 1
ATOM 1594 C C . SER A 1 208 ? 10.552 -23.917 -7.784 1.00 42.97 208 SER A C 1
ATOM 1596 O O . SER A 1 208 ? 11.167 -24.633 -8.562 1.00 42.97 208 SER A O 1
ATOM 1598 N N . SER A 1 209 ? 9.231 -23.788 -7.859 1.00 39.75 209 SER A N 1
ATOM 1599 C CA . SER A 1 209 ? 8.483 -24.247 -9.020 1.00 39.75 209 SER A CA 1
ATOM 1600 C C . SER A 1 209 ? 9.102 -23.591 -10.256 1.00 39.75 209 SER A C 1
ATOM 1602 O O . SER A 1 209 ? 9.098 -22.361 -10.336 1.00 39.75 209 SER A O 1
ATOM 1604 N N . ASP A 1 210 ? 9.596 -24.407 -11.195 1.00 42.41 210 ASP A N 1
ATOM 1605 C CA . ASP A 1 210 ? 10.174 -24.058 -12.510 1.00 42.41 210 ASP A CA 1
ATOM 1606 C C . ASP A 1 210 ? 9.205 -23.262 -13.424 1.00 42.41 210 ASP A C 1
ATOM 1608 O O . ASP A 1 210 ? 9.303 -23.259 -14.640 1.00 42.41 210 ASP A O 1
ATOM 1612 N N . LEU A 1 211 ? 8.207 -22.582 -12.873 1.00 42.41 211 LEU A N 1
ATOM 1613 C CA . LEU A 1 211 ? 7.142 -21.871 -13.578 1.00 42.41 211 LEU A CA 1
ATOM 1614 C C . LEU A 1 211 ? 7.089 -20.378 -13.223 1.00 42.41 211 LEU A C 1
ATOM 1616 O O . LEU A 1 211 ? 6.137 -19.696 -13.596 1.00 42.41 211 LEU A O 1
ATOM 1620 N N . GLY A 1 212 ? 8.092 -19.850 -12.515 1.00 48.03 212 GLY A N 1
ATOM 1621 C CA . GLY A 1 212 ? 8.210 -18.411 -12.281 1.00 48.03 212 GLY A CA 1
ATOM 1622 C C . GLY A 1 212 ? 8.477 -17.660 -13.588 1.00 48.03 212 GLY A C 1
ATOM 1623 O O . GLY A 1 212 ? 9.419 -17.987 -14.305 1.00 48.03 212 GLY A O 1
ATOM 1624 N N . ILE A 1 213 ? 7.652 -16.659 -13.900 1.00 49.75 213 ILE A N 1
ATOM 1625 C CA . ILE A 1 213 ? 7.920 -15.698 -14.976 1.00 49.75 213 ILE A CA 1
ATOM 1626 C C . ILE A 1 213 ? 8.723 -14.552 -14.359 1.00 49.75 213 ILE A C 1
ATOM 1628 O O . ILE A 1 213 ? 8.246 -13.900 -13.430 1.00 49.75 213 ILE A O 1
ATOM 1632 N N . VAL A 1 214 ? 9.930 -14.305 -14.870 1.00 53.78 214 VAL A N 1
ATOM 1633 C CA . VAL A 1 214 ? 10.712 -13.103 -14.546 1.00 53.78 214 VAL A CA 1
ATOM 1634 C C . VAL A 1 214 ? 10.552 -12.068 -15.652 1.00 53.78 214 VAL A C 1
ATOM 1636 O O . VAL A 1 214 ? 10.868 -12.342 -16.809 1.00 53.78 214 VAL A O 1
ATOM 1639 N N . ASN A 1 215 ? 10.065 -10.878 -15.295 1.00 58.66 215 ASN A N 1
ATOM 1640 C CA . ASN A 1 215 ? 10.045 -9.722 -16.188 1.00 58.66 215 ASN A CA 1
ATOM 1641 C C . ASN A 1 215 ? 11.264 -8.852 -15.878 1.00 58.66 215 ASN A C 1
ATOM 1643 O O . ASN A 1 215 ? 11.309 -8.159 -14.859 1.00 58.66 215 ASN A O 1
ATOM 1647 N N . CYS A 1 216 ? 12.271 -8.914 -16.744 1.00 67.19 216 CYS A N 1
ATOM 1648 C CA . CYS A 1 216 ? 13.435 -8.043 -16.646 1.00 67.19 216 CYS A CA 1
ATOM 1649 C C . CYS A 1 216 ? 13.082 -6.600 -17.059 1.00 67.19 216 CYS A C 1
ATOM 1651 O O . CYS A 1 216 ? 12.119 -6.362 -17.784 1.00 67.19 216 CYS A O 1
ATOM 1653 N N . CYS A 1 217 ? 13.878 -5.631 -16.609 1.00 70.62 217 CYS A N 1
ATOM 1654 C CA . CYS A 1 217 ? 13.740 -4.210 -16.945 1.00 70.62 217 CYS A CA 1
ATOM 1655 C C . CYS A 1 217 ? 14.905 -3.724 -17.838 1.00 70.62 217 CYS A C 1
ATOM 1657 O O . CYS A 1 217 ? 15.928 -4.405 -17.968 1.00 70.62 217 CYS A O 1
ATOM 1659 N N . GLY A 1 218 ? 14.781 -2.524 -18.418 1.00 68.69 218 GLY A N 1
ATOM 1660 C CA . GLY A 1 218 ? 15.845 -1.883 -19.204 1.00 68.69 218 GLY A CA 1
ATOM 1661 C C . GLY A 1 218 ? 16.211 -2.664 -20.472 1.00 68.69 218 GLY A C 1
ATOM 1662 O O . GLY A 1 218 ? 15.349 -3.275 -21.105 1.00 68.69 218 GLY A O 1
ATOM 1663 N N . SER A 1 219 ? 17.497 -2.706 -20.836 1.00 61.75 219 SER A N 1
ATOM 1664 C CA . SER A 1 219 ? 17.963 -3.372 -22.069 1.00 61.75 219 SER A CA 1
ATOM 1665 C C . SER A 1 219 ? 17.667 -4.882 -22.134 1.00 61.75 219 SER A C 1
ATOM 1667 O O . SER A 1 219 ? 17.731 -5.473 -23.211 1.00 61.75 219 SER A O 1
ATOM 1669 N N . TYR A 1 220 ? 17.306 -5.513 -21.010 1.00 62.59 220 TYR A N 1
ATOM 1670 C CA . TYR A 1 220 ? 16.932 -6.931 -20.934 1.00 62.59 220 TYR A CA 1
ATOM 1671 C C . TYR A 1 220 ? 15.408 -7.162 -20.919 1.00 62.59 220 TYR A C 1
ATOM 1673 O O . TYR A 1 220 ? 14.970 -8.303 -20.805 1.00 62.59 220 TYR A O 1
ATOM 1681 N N . HIS A 1 221 ? 14.587 -6.116 -21.084 1.00 61.19 221 HIS A N 1
ATOM 1682 C CA . HIS A 1 221 ? 13.117 -6.181 -21.022 1.00 61.19 221 HIS A CA 1
ATOM 1683 C C . HIS A 1 221 ? 12.471 -7.149 -22.030 1.00 61.19 221 HIS A C 1
ATOM 1685 O O . HIS A 1 221 ? 11.410 -7.706 -21.767 1.00 61.19 221 HIS A O 1
ATOM 1691 N N . ASN A 1 222 ? 13.106 -7.391 -23.182 1.00 57.16 222 ASN A N 1
ATOM 1692 C CA . ASN A 1 222 ? 12.580 -8.311 -24.201 1.00 57.16 222 ASN A CA 1
ATOM 1693 C C . ASN A 1 222 ? 12.850 -9.799 -23.889 1.00 57.16 222 ASN A C 1
ATOM 1695 O O . ASN A 1 222 ? 12.497 -10.680 -24.670 1.00 57.16 222 ASN A O 1
ATOM 1699 N N . ILE A 1 223 ? 13.516 -10.098 -22.771 1.00 59.03 223 ILE A N 1
ATOM 1700 C CA . ILE A 1 223 ? 13.873 -11.459 -22.382 1.00 59.03 223 ILE A CA 1
ATOM 1701 C C . ILE A 1 223 ? 12.866 -11.927 -21.335 1.00 59.03 223 ILE A C 1
ATOM 1703 O O . ILE A 1 223 ? 13.002 -11.650 -20.147 1.00 59.03 223 ILE A O 1
ATOM 1707 N N . THR A 1 224 ? 11.845 -12.649 -21.788 1.00 53.31 224 THR A N 1
ATOM 1708 C CA . THR A 1 224 ? 10.954 -13.403 -20.900 1.00 53.31 224 THR A CA 1
ATOM 1709 C C . THR A 1 224 ? 11.506 -14.811 -20.750 1.00 53.31 224 THR A C 1
ATOM 1711 O O . THR A 1 224 ? 11.742 -15.509 -21.738 1.00 53.31 224 THR A O 1
ATOM 1714 N N . VAL A 1 225 ? 11.753 -15.234 -19.511 1.00 53.22 225 VAL A N 1
ATOM 1715 C CA . VAL A 1 225 ? 12.229 -16.592 -19.228 1.00 53.22 225 VAL A CA 1
ATOM 1716 C C . VAL A 1 225 ? 11.192 -17.325 -18.405 1.00 53.22 225 VAL A C 1
ATOM 1718 O O . VAL A 1 225 ? 10.741 -16.849 -17.368 1.00 53.22 225 VAL A O 1
ATOM 1721 N N . SER A 1 226 ? 10.811 -18.486 -18.922 1.00 49.75 226 SER A N 1
ATOM 1722 C CA . SER A 1 226 ? 9.928 -19.461 -18.299 1.00 49.75 226 SER A CA 1
ATOM 1723 C C . SER A 1 226 ? 10.749 -20.733 -18.094 1.00 49.75 226 SER A C 1
ATOM 1725 O O . SER A 1 226 ? 11.559 -21.063 -18.965 1.00 49.75 226 SER A O 1
ATOM 1727 N N . GLY A 1 227 ? 10.608 -21.431 -16.966 1.00 51.19 227 GLY A N 1
ATOM 1728 C CA . GLY A 1 227 ? 11.384 -22.661 -16.757 1.00 51.19 227 GLY A CA 1
ATOM 1729 C C . GLY A 1 227 ? 12.749 -22.501 -16.091 1.00 51.19 227 GLY A C 1
ATOM 1730 O O . GLY A 1 227 ? 13.513 -23.459 -16.123 1.00 51.19 227 GLY A O 1
ATOM 1731 N N . ARG A 1 228 ? 13.122 -21.325 -15.561 1.00 49.75 228 ARG A N 1
ATOM 1732 C CA . ARG A 1 228 ? 14.424 -21.130 -14.890 1.00 49.75 228 ARG A CA 1
ATOM 1733 C C . ARG A 1 228 ? 14.295 -20.424 -13.551 1.00 49.75 228 ARG A C 1
ATOM 1735 O O . ARG A 1 228 ? 13.382 -19.628 -13.351 1.00 49.75 228 ARG A O 1
ATOM 1742 N N . ASP A 1 229 ? 15.265 -20.700 -12.681 1.00 50.41 229 ASP A N 1
ATOM 1743 C CA . ASP A 1 229 ? 15.432 -20.027 -11.397 1.00 50.41 229 ASP A CA 1
ATOM 1744 C C . ASP A 1 229 ? 15.446 -18.492 -11.595 1.00 50.41 229 ASP A C 1
ATOM 1746 O O . ASP A 1 229 ? 16.267 -17.982 -12.368 1.00 50.41 229 ASP A O 1
ATOM 1750 N N . PRO A 1 230 ? 14.535 -17.745 -10.941 1.00 49.44 230 PRO A N 1
ATOM 1751 C CA . PRO A 1 230 ? 14.466 -16.290 -11.042 1.00 49.44 230 PRO A CA 1
ATOM 1752 C C . PRO A 1 230 ? 15.706 -15.572 -10.481 1.00 49.44 230 PRO A C 1
ATOM 1754 O O . PRO A 1 230 ? 15.883 -14.373 -10.713 1.00 49.44 230 PRO A O 1
ATOM 1757 N N . VAL A 1 231 ? 16.572 -16.261 -9.731 1.00 47.06 231 VAL A N 1
ATOM 1758 C CA . VAL A 1 231 ? 17.751 -15.666 -9.096 1.00 47.06 231 VAL A CA 1
ATOM 1759 C C . VAL A 1 231 ? 18.862 -15.412 -10.125 1.00 47.06 231 VAL A C 1
ATOM 1761 O O . VAL A 1 231 ? 19.527 -16.323 -10.605 1.00 47.06 231 VAL A O 1
ATOM 1764 N N . GLY A 1 232 ? 19.109 -14.132 -10.430 1.00 52.25 232 GLY A N 1
ATOM 1765 C CA . GLY A 1 232 ? 20.284 -13.675 -11.189 1.00 52.25 232 GLY A CA 1
ATOM 1766 C C . GLY A 1 232 ? 20.095 -13.519 -12.702 1.00 52.25 232 GLY A C 1
ATOM 1767 O O . GLY A 1 232 ? 21.004 -13.020 -13.365 1.00 52.25 232 GLY A O 1
ATOM 1768 N N . TYR A 1 233 ? 18.928 -13.862 -13.253 1.00 55.94 233 TYR A N 1
ATOM 1769 C CA . TYR A 1 233 ? 18.713 -13.863 -14.707 1.00 55.94 233 TYR A CA 1
ATOM 1770 C C . TYR A 1 233 ? 18.652 -12.461 -15.336 1.00 55.94 233 TYR A C 1
ATOM 1772 O O . TYR A 1 233 ? 19.173 -12.238 -16.424 1.00 55.94 233 TYR A O 1
ATOM 1780 N N . CYS A 1 234 ? 18.061 -11.498 -14.629 1.00 57.34 234 CYS A N 1
ATOM 1781 C CA . CYS A 1 234 ? 17.949 -10.109 -15.078 1.00 57.34 234 CYS A CA 1
ATOM 1782 C C . CYS A 1 234 ? 19.140 -9.227 -14.646 1.00 57.34 234 CYS A C 1
ATOM 1784 O O . CYS A 1 234 ? 19.072 -8.001 -14.727 1.00 57.34 234 CYS A O 1
ATOM 1786 N N . SER A 1 235 ? 20.230 -9.830 -14.155 1.00 49.16 235 SER A N 1
ATOM 1787 C CA . SER A 1 235 ? 21.429 -9.095 -13.747 1.00 49.16 235 SER A CA 1
ATOM 1788 C C . SER A 1 235 ? 22.401 -8.937 -14.917 1.00 49.16 235 SER A C 1
ATOM 1790 O O . SER A 1 235 ? 22.633 -9.876 -15.677 1.00 49.16 235 SER A O 1
ATOM 1792 N N . ALA A 1 236 ? 22.994 -7.748 -15.061 1.00 41.81 236 ALA A N 1
ATOM 1793 C CA . ALA A 1 236 ? 24.147 -7.573 -15.934 1.00 41.81 236 ALA A CA 1
ATOM 1794 C C . ALA A 1 236 ? 25.246 -8.546 -15.476 1.00 41.81 236 ALA A C 1
ATOM 1796 O O . ALA A 1 236 ? 25.689 -8.473 -14.330 1.00 41.81 236 ALA A O 1
ATOM 1797 N N . TYR A 1 237 ? 25.615 -9.474 -16.361 1.00 34.66 237 TYR A N 1
ATOM 1798 C CA . TYR A 1 237 ? 26.691 -10.460 -16.238 1.00 34.66 237 TYR A CA 1
ATOM 1799 C C . TYR A 1 237 ? 27.745 -10.086 -15.173 1.00 34.66 237 TYR A C 1
ATOM 1801 O O . TYR A 1 237 ? 28.543 -9.172 -15.384 1.00 34.66 237 TYR A O 1
ATOM 1809 N N . ARG A 1 238 ? 27.765 -10.783 -14.026 1.00 34.25 238 ARG A N 1
ATOM 1810 C CA . ARG A 1 238 ? 28.922 -10.755 -13.118 1.00 34.25 238 ARG A CA 1
ATOM 1811 C C . ARG A 1 238 ? 29.929 -11.782 -13.637 1.00 34.25 238 ARG A C 1
ATOM 1813 O O . ARG A 1 238 ? 29.619 -12.971 -13.570 1.00 34.25 238 ARG A O 1
ATOM 1820 N N . PRO A 1 239 ? 31.096 -11.37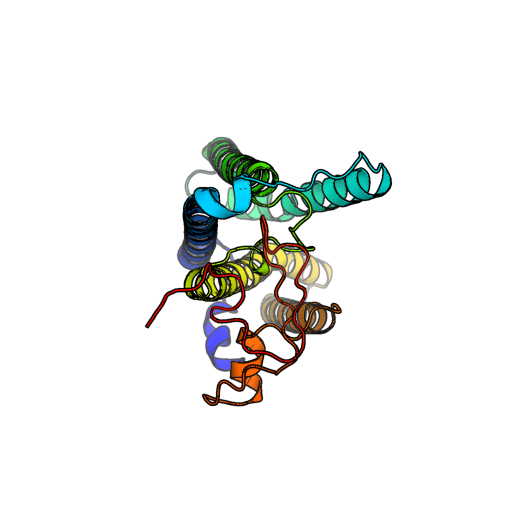4 -14.166 1.00 27.78 239 PRO A N 1
ATOM 1821 C CA . PRO A 1 239 ? 32.143 -12.337 -14.457 1.00 27.78 239 PRO A CA 1
ATOM 1822 C C . PRO A 1 239 ? 32.588 -12.948 -13.124 1.00 27.78 239 PRO A C 1
ATOM 1824 O O . PRO A 1 239 ? 32.889 -12.218 -12.176 1.00 27.78 239 PRO A O 1
ATOM 1827 N N . HIS A 1 240 ? 32.540 -14.276 -13.048 1.00 31.62 240 HIS A N 1
ATOM 1828 C CA . HIS A 1 240 ? 33.294 -15.036 -12.057 1.00 31.62 240 HIS A CA 1
ATOM 1829 C C . HIS A 1 240 ? 34.794 -14.880 -12.308 1.00 31.62 240 HIS A C 1
ATOM 1831 O O . HIS A 1 240 ? 35.180 -14.800 -13.499 1.00 31.62 240 HIS A O 1
#

Foldseek 3Di:
DVVVCVVVLPDLACLVPVVLVVLLVVLLVVLLVLLLVLLVVLQVFFLPDADADDDDPVVVVVVVVVVVVVPDLCLCLVRVLVSDPHSVCSVVVVVVVVVVVVVSVCSSVVSCCNRFNPLADPDNLLARLDPVSSVSSVVSVVSNVLSVLLSSQSVVLVVVCVVVVPPPVCSSVVSVVVSVVVVVVVCVPPDPRDQVVCCVVPNPPPPPPQADWHQAHHPCRVDTDGRDDSRPPNDDDDDD

pLDDT: mean 72.21, std 18.48, range [27.78, 96.62]

Sequence (240 aa):
MGIAIYPFSMLRSPRHFWQIAVFAAGSSSLAAVLLLIGAIHDAPVCSQDVPHRGYNFHEACMAYGTLLFAYGGHSIFPTIQMDMKKPVHFAKSVIVGFTIVTIYYISVSLTSVLIYGNSIGDIIIPSIQLSWVQHIVNVMIAIHVVTTIVIVFSPLAQQVEDLFKIPHTCGVVGGLVAMIASIIRLADSTMGVPCYVQYFRGGLEFHSSDLGIVNCCGSYHNITVSGRDPVGYCSAYRPH

Secondary structure (DSSP, 8-state):
-HHHHHHHHT-SSGGG-HHHHHHHHHHHHHHHHHHHHHHHHHHHHHTSS-PPPPP-HHHHHHHHHHHHHHT--GGGHHHHHHHSSSGGGHHHHHHHHHHHHHHHHHHHHHHHHHHTGGG--SSSGGGSS-HHHHHHHHHHHHHHHHHHHHHHHHHHHHHHHHHHT--TTSHHHHHHHHHHHHHHHHHHSSS---HHHHHHHH-S-----TTPPEE--GGGTT-EE-SS-SSSTTS-----